Protein 1Z3A (pdb70)

Foldseek 3Di:
DDDQPDLLNQLVVQQVQLVVCVVVLHQRKWKFKADPSDTQFIATADCPPVVHPPRHRLVRRLVSNCVSVVHNADEAIEMEMAEQDFPSSLVSCLSNQYAAYEYAAYDQCGHQCPRVHDPQVPPPRPHHHHYHYHRPNVVSVVSSVVSVVVVVVPVD/DDDQLDLLNQLVVQQVQLVVCVVVLHQRKWKFKADPSDTQFIFTADCPVVVHPLRHRLVRRLVSNCVSVVHNAPDQIEMEMAEQDAPSSLVSCLSNQYAAYEYAAYDQPGHCCPRPHDPQVDVVGPHHHHYHYHRNRVVSVVSSVVSVVVVVVPPD

B-factor: mean 35.17, std 17.78, range [14.49, 106.16]

Structure (mmCIF, N/CA/C/O backbone):
data_1Z3A
#
_entry.id   1Z3A
#
_cell.length_a   100.232
_cell.length_b   100.232
_cell.length_c   159.576
_cell.angle_alpha   90.00
_cell.angle_beta   90.00
_cell.angle_gamma   90.00
#
_symmetry.space_group_name_H-M   'I 41 2 2'
#
loop_
_entity.id
_entity.type
_entity.pdbx_description
1 polymer 'tRNA-specific adenosine deaminase'
2 non-polymer 'ZINC ION'
3 water water
#
loop_
_atom_site.group_PDB
_atom_site.id
_atom_site.type_symbol
_atom_site.label_atom_id
_atom_site.label_alt_id
_atom_site.label_comp_id
_atom_site.label_asym_id
_atom_site.label_entity_id
_atom_site.label_seq_id
_atom_site.pdbx_PDB_ins_code
_atom_site.Cartn_x
_atom_site.Cartn_y
_atom_site.Cartn_z
_atom_site.occupancy
_atom_site.B_iso_or_equiv
_atom_site.auth_seq_id
_atom_site.auth_comp_id
_atom_site.auth_asym_id
_atom_site.auth_atom_id
_atom_site.pdbx_PDB_model_num
ATOM 1 N N . SER A 1 3 ? 27.439 -0.126 -2.373 1.00 56.37 13 SER A N 1
ATOM 2 C CA . SER A 1 3 ? 26.573 0.909 -1.712 1.00 56.07 13 SER A CA 1
ATOM 3 C C . SER A 1 3 ? 26.394 0.690 -0.194 1.00 53.87 13 SER A C 1
ATOM 4 O O . SER A 1 3 ? 26.861 1.525 0.580 1.00 53.31 13 SER A O 1
ATOM 7 N N . GLU A 1 4 ? 25.747 -0.416 0.226 1.00 51.18 14 GLU A N 1
ATOM 8 C CA . GLU A 1 4 ? 25.528 -0.726 1.672 1.00 49.33 14 GLU A CA 1
ATOM 9 C C . GLU A 1 4 ? 25.965 -2.110 2.175 1.00 45.85 14 GLU A C 1
ATOM 10 O O . GLU A 1 4 ? 25.190 -3.062 2.197 1.00 47.44 14 GLU A O 1
ATOM 16 N N . VAL A 1 5 ? 27.203 -2.194 2.625 1.00 42.91 15 VAL A N 1
ATOM 17 C CA . VAL A 1 5 ? 27.765 -3.429 3.109 1.00 41.64 15 VAL A CA 1
ATOM 18 C C . VAL A 1 5 ? 27.116 -3.999 4.361 1.00 40.29 15 VAL A C 1
ATOM 19 O O . VAL A 1 5 ? 26.763 -3.298 5.315 1.00 33.64 15 VAL A O 1
ATOM 23 N N . GLU A 1 6 ? 26.986 -5.311 4.338 1.00 39.71 16 GLU A N 1
ATOM 24 C CA . GLU A 1 6 ? 26.382 -6.044 5.427 1.00 39.59 16 GLU A CA 1
ATOM 25 C C . GLU A 1 6 ? 26.989 -5.668 6.770 1.00 36.69 16 GLU A C 1
ATOM 26 O O . GLU A 1 6 ? 28.209 -5.679 6.950 1.00 33.34 16 GLU A O 1
ATOM 32 N N . PHE A 1 7 ? 26.120 -5.305 7.705 1.00 32.42 17 PHE A N 1
ATOM 33 C CA . PHE A 1 7 ? 26.523 -4.920 9.050 1.00 30.25 17 PHE A CA 1
ATOM 34 C C . PHE A 1 7 ? 27.196 -3.568 9.227 1.00 29.47 17 PHE A C 1
ATOM 35 O O . PHE A 1 7 ? 27.700 -3.249 10.321 1.00 30.71 17 PHE A O 1
ATOM 43 N N . SER A 1 8 ? 27.222 -2.773 8.166 1.00 25.41 18 SER A N 1
ATOM 44 C CA . SER A 1 8 ? 27.780 -1.431 8.270 1.00 24.99 18 SER A CA 1
ATOM 45 C C . SER A 1 8 ? 26.691 -0.602 8.997 1.00 26.76 18 SER A C 1
ATOM 46 O O . SER A 1 8 ? 25.544 -1.085 9.223 1.00 24.46 18 SER A O 1
ATOM 49 N N . HIS A 1 9 ? 27.032 0.629 9.353 1.00 25.08 19 HIS A N 1
ATOM 50 C CA . HIS A 1 9 ? 26.060 1.488 10.035 1.00 24.48 19 HIS A CA 1
ATOM 51 C C . HIS A 1 9 ? 24.843 1.735 9.149 1.00 25.30 19 HIS A C 1
AT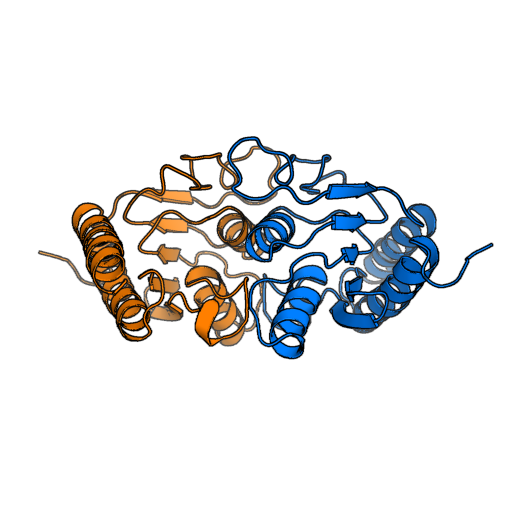OM 52 O O . HIS A 1 9 ? 23.712 1.734 9.644 1.00 24.12 19 HIS A O 1
ATOM 59 N N . GLU A 1 10 ? 25.065 1.955 7.845 1.00 24.10 20 GLU A N 1
ATOM 60 C CA . GLU A 1 10 ? 23.960 2.211 6.918 1.00 21.92 20 GLU A CA 1
ATOM 61 C C . GLU A 1 10 ? 23.049 0.981 6.805 1.00 25.34 20 GLU A C 1
ATOM 62 O O . GLU A 1 10 ? 21.833 1.105 6.706 1.00 26.74 20 GLU A O 1
ATOM 68 N N . TYR A 1 11 ? 23.636 -0.205 6.813 1.00 24.93 21 TYR A N 1
ATOM 69 C CA . TYR A 1 11 ? 22.848 -1.441 6.760 1.00 26.59 21 TYR A CA 1
ATOM 70 C C . TYR A 1 11 ? 21.903 -1.521 7.981 1.00 25.64 21 TYR A C 1
ATOM 71 O O . TYR A 1 11 ? 20.714 -1.829 7.846 1.00 26.44 21 TYR A O 1
ATOM 80 N N . TRP A 1 12 ? 22.422 -1.269 9.180 1.00 25.51 22 TRP A N 1
ATOM 81 C CA . TRP A 1 12 ? 21.550 -1.313 10.374 1.00 23.58 22 TRP A CA 1
ATOM 82 C C . TRP A 1 12 ? 20.579 -0.126 10.393 1.00 22.69 22 TRP A C 1
ATOM 83 O O . TRP A 1 12 ? 19.405 -0.275 10.768 1.00 24.50 22 TRP A O 1
ATOM 94 N N . MET A 1 13 ? 21.030 1.057 9.991 1.00 20.62 23 MET A N 1
ATOM 95 C CA . MET A 1 13 ? 20.098 2.170 9.973 1.00 22.58 23 MET A CA 1
ATOM 96 C C . MET A 1 13 ? 18.935 1.884 8.987 1.00 25.23 23 MET A C 1
ATOM 97 O O . MET A 1 13 ? 17.792 2.314 9.200 1.00 24.32 23 MET A O 1
ATOM 102 N N . ARG A 1 14 ? 19.219 1.165 7.903 1.00 24.84 24 ARG A N 1
ATOM 103 C CA . ARG A 1 14 ? 18.156 0.893 6.931 1.00 25.69 24 ARG A CA 1
ATOM 104 C C . ARG A 1 14 ? 17.117 -0.018 7.619 1.00 27.47 24 ARG A C 1
ATOM 105 O O . ARG A 1 14 ? 15.908 0.117 7.407 1.00 28.86 24 ARG A O 1
ATOM 113 N N . HIS A 1 15 ? 17.579 -0.936 8.449 1.00 25.77 25 HIS A N 1
ATOM 114 C CA . HIS A 1 15 ? 16.635 -1.757 9.188 1.00 29.85 25 HIS A CA 1
ATOM 115 C C . HIS A 1 15 ? 15.826 -0.842 10.153 1.00 29.32 25 HIS A C 1
ATOM 116 O O . HIS A 1 15 ? 14.613 -1.011 10.306 1.00 29.56 25 HIS A O 1
ATOM 123 N N . ALA A 1 16 ? 16.479 0.140 10.781 1.00 25.00 26 ALA A N 1
ATOM 124 C CA . ALA A 1 16 ? 15.758 1.061 11.680 1.00 24.30 26 ALA A CA 1
ATOM 125 C C . ALA A 1 16 ? 14.683 1.833 10.904 1.00 25.84 26 ALA A C 1
ATOM 126 O O . ALA A 1 16 ? 13.586 2.117 11.434 1.00 25.55 26 ALA A O 1
ATOM 128 N N . LEU A 1 17 ? 14.988 2.167 9.653 1.00 25.14 27 LEU A N 1
ATOM 129 C CA . LEU A 1 17 ? 14.012 2.851 8.797 1.00 26.51 27 LEU A CA 1
ATOM 130 C C . LEU A 1 17 ? 12.810 1.944 8.472 1.00 24.56 27 LEU A C 1
ATOM 131 O O . LEU A 1 17 ? 11.712 2.423 8.303 1.00 28.75 27 LEU A O 1
ATOM 136 N N . THR A 1 18 ? 13.003 0.643 8.403 1.00 27.23 28 THR A N 1
ATOM 137 C CA . THR A 1 18 ? 11.876 -0.261 8.169 1.00 27.20 28 THR A CA 1
ATOM 138 C C . THR A 1 18 ? 10.968 -0.156 9.413 1.00 32.74 28 THR A C 1
ATOM 139 O O . THR A 1 18 ? 9.744 -0.208 9.312 1.00 33.48 28 THR A O 1
ATOM 143 N N . LEU A 1 19 ? 11.568 -0.010 10.593 1.00 29.42 29 LEU A N 1
ATOM 144 C CA . LEU A 1 19 ? 10.790 0.124 11.824 1.00 28.78 29 LEU A CA 1
ATOM 145 C C . LEU A 1 19 ? 10.127 1.506 11.918 1.00 27.30 29 LEU A C 1
ATOM 146 O O . LEU A 1 19 ? 8.995 1.624 12.393 1.00 28.78 29 LEU A O 1
ATOM 151 N N . ALA A 1 20 ? 10.812 2.546 11.452 1.00 23.97 30 ALA A N 1
ATOM 152 C CA . ALA A 1 20 ? 10.254 3.882 11.477 1.00 23.69 30 ALA A CA 1
ATOM 153 C C . ALA A 1 20 ? 8.986 3.927 10.609 1.00 30.02 30 ALA A C 1
ATOM 154 O O . ALA A 1 20 ? 8.073 4.738 10.853 1.00 30.17 30 ALA A O 1
ATOM 156 N N . LYS A 1 21 ? 8.931 3.074 9.591 1.00 31.50 31 LYS A N 1
ATOM 157 C CA . LYS A 1 21 ? 7.751 3.047 8.728 1.00 36.02 31 LYS A CA 1
ATOM 158 C C . LYS A 1 21 ? 6.585 2.386 9.460 1.00 34.83 31 LYS A C 1
ATOM 159 O O . LYS A 1 21 ? 5.439 2.705 9.162 1.00 35.33 31 LYS A O 1
ATOM 165 N N . ARG A 1 22 ? 6.861 1.458 10.379 1.00 31.31 32 ARG A N 1
ATOM 166 C CA . ARG A 1 22 ? 5.768 0.873 11.164 1.00 34.81 32 ARG A CA 1
ATOM 167 C C . ARG A 1 22 ? 5.152 2.020 11.977 1.00 32.65 32 ARG A C 1
ATOM 168 O O . ARG A 1 22 ? 3.931 2.126 12.071 1.00 30.53 32 ARG A O 1
ATOM 176 N N . ALA A 1 23 ? 5.988 2.891 12.548 1.00 29.99 33 ALA A N 1
ATOM 177 C CA . ALA A 1 23 ? 5.440 4.026 13.284 1.00 30.07 33 ALA A CA 1
ATOM 178 C C . ALA A 1 23 ? 4.586 4.851 12.309 1.00 29.89 33 ALA A C 1
ATOM 179 O O . ALA A 1 23 ? 3.482 5.272 12.635 1.00 29.90 33 ALA A O 1
ATOM 181 N N . TRP A 1 24 ? 5.102 5.066 11.109 1.00 31.88 34 TRP A N 1
ATOM 182 C CA . TRP A 1 24 ? 4.394 5.824 10.078 1.00 32.41 34 TRP A CA 1
ATOM 183 C C . TRP A 1 24 ? 2.983 5.263 9.897 1.00 32.51 34 TRP A C 1
ATOM 184 O O . TRP A 1 24 ? 2.005 6.007 9.937 1.00 35.39 34 TRP A O 1
ATOM 195 N N . ASP A 1 25 ? 2.884 3.955 9.678 1.00 31.76 35 ASP A N 1
ATOM 196 C CA . ASP A 1 25 ? 1.588 3.298 9.484 1.00 35.02 35 ASP A CA 1
ATOM 197 C C . ASP A 1 25 ? 0.650 3.495 10.694 1.00 35.96 35 ASP A C 1
ATOM 198 O O . ASP A 1 25 ? -0.558 3.709 10.535 1.00 36.97 35 ASP A O 1
ATOM 203 N N . GLU A 1 26 ? 1.193 3.435 11.904 1.00 31.53 36 GLU A N 1
ATOM 204 C CA . GLU A 1 26 ? 0.368 3.638 13.095 1.00 30.81 36 GLU A CA 1
ATOM 205 C C . GLU A 1 26 ? 0.046 5.112 13.336 1.00 29.51 36 GLU A C 1
ATOM 206 O O . GLU A 1 26 ? -0.540 5.476 14.369 1.00 29.52 36 GLU A O 1
ATOM 212 N N . ARG A 1 27 ? 0.469 5.962 12.397 1.00 28.93 37 ARG A N 1
ATOM 213 C CA . ARG A 1 27 ? 0.255 7.410 12.476 1.00 30.58 37 ARG A CA 1
ATOM 214 C C . ARG A 1 27 ? 0.983 8.121 13.620 1.00 32.31 37 ARG A C 1
ATOM 215 O O . ARG A 1 27 ? 0.480 9.082 14.202 1.00 32.13 37 ARG A O 1
ATOM 223 N N . GLU A 1 28 ? 2.184 7.654 13.939 1.00 30.48 38 GLU A N 1
ATOM 224 C CA . GLU A 1 28 ? 3.008 8.286 14.971 1.00 27.14 38 GLU A CA 1
ATOM 225 C C . GLU A 1 28 ? 4.210 8.925 14.243 1.00 27.03 38 GLU A C 1
ATOM 226 O O . GLU A 1 28 ? 4.491 8.587 13.100 1.00 27.16 38 GLU A O 1
ATOM 232 N N . VAL A 1 29 ? 4.903 9.850 14.899 1.00 28.35 39 VAL A N 1
ATOM 233 C CA . VAL A 1 29 ? 6.116 10.436 14.319 1.00 29.30 39 VAL A CA 1
ATOM 234 C C . VAL A 1 29 ? 6.967 9.209 13.932 1.00 28.75 39 VAL A C 1
ATOM 235 O O . VAL A 1 29 ? 7.229 8.332 14.760 1.00 26.48 39 VAL A O 1
ATOM 239 N N . PRO A 1 30 ? 7.372 9.117 12.651 1.00 27.83 40 PRO A N 1
ATOM 240 C CA . PRO A 1 30 ? 8.141 7.955 12.248 1.00 27.47 40 PRO A CA 1
ATOM 241 C C . PRO A 1 30 ? 9.612 7.892 12.642 1.00 27.43 40 PRO A C 1
ATOM 242 O O . PRO A 1 30 ? 10.456 8.392 11.904 1.00 28.31 40 PRO A O 1
ATOM 246 N N . VAL A 1 31 ? 9.884 7.247 13.788 1.00 26.35 41 VAL A N 1
ATOM 247 C CA . VAL A 1 31 ? 11.241 7.042 14.304 1.00 22.91 41 VAL A CA 1
ATOM 248 C C . VAL A 1 31 ? 11.342 5.562 14.597 1.00 24.44 41 VAL A C 1
ATOM 249 O O . VAL A 1 31 ? 10.424 4.950 15.188 1.00 21.54 41 VAL A O 1
ATOM 253 N N . GLY A 1 32 ? 12.437 4.955 14.148 1.00 22.48 42 GLY A N 1
ATOM 254 C CA . GLY A 1 32 ? 12.625 3.536 14.379 1.00 20.59 42 GLY A CA 1
ATOM 255 C C . GLY A 1 32 ? 13.966 3.279 15.026 1.00 20.59 42 GLY A C 1
ATOM 256 O O . GLY A 1 32 ? 14.854 4.114 14.908 1.00 22.18 42 GLY A O 1
ATOM 257 N N . ALA A 1 33 ? 14.121 2.150 15.717 1.00 20.67 43 ALA A N 1
ATOM 258 C CA . ALA A 1 33 ? 15.412 1.851 16.320 1.00 19.34 43 ALA A CA 1
ATOM 259 C C . ALA A 1 33 ? 15.661 0.365 16.394 1.00 22.97 43 ALA A C 1
ATOM 260 O O . ALA A 1 33 ? 14.729 -0.428 16.585 1.00 20.57 43 ALA A O 1
ATOM 262 N N . VAL A 1 34 ? 16.932 -0.014 16.233 1.00 21.03 44 VAL A N 1
ATOM 263 C CA . VAL A 1 34 ? 17.307 -1.410 16.366 1.00 20.32 44 VAL A CA 1
ATOM 264 C C . VAL A 1 34 ? 18.547 -1.493 17.248 1.00 20.93 44 VAL A C 1
ATOM 265 O O . VAL A 1 34 ? 19.485 -0.677 17.111 1.00 23.55 44 VAL A O 1
ATOM 269 N N . LEU A 1 35 ? 18.523 -2.437 18.198 1.00 21.10 45 LEU A N 1
ATOM 270 C CA . LEU A 1 35 ? 19.631 -2.639 19.134 1.00 20.74 45 LEU A CA 1
ATOM 271 C C . LEU A 1 35 ? 20.366 -3.886 18.670 1.00 22.02 45 LEU A C 1
ATOM 272 O O . LEU A 1 35 ? 19.773 -4.946 18.516 1.00 22.20 45 LEU A O 1
ATOM 277 N N . VAL A 1 36 ? 21.665 -3.735 18.467 1.00 22.44 46 VAL A N 1
ATOM 278 C CA . VAL A 1 36 ? 22.500 -4.800 17.918 1.00 25.54 46 VAL A CA 1
ATOM 279 C C . VAL A 1 36 ? 23.643 -5.169 18.851 1.00 27.49 46 VAL A C 1
ATOM 280 O O . VAL A 1 36 ? 24.269 -4.307 19.478 1.00 24.61 46 VAL A O 1
ATOM 284 N N . HIS A 1 37 ? 23.902 -6.464 18.938 1.00 28.92 47 HIS A N 1
ATOM 285 C CA . HIS A 1 37 ? 24.993 -6.969 19.762 1.00 29.62 47 HIS A CA 1
ATOM 286 C C . HIS A 1 37 ? 25.683 -8.055 18.935 1.00 31.03 47 HIS A C 1
ATOM 287 O O . HIS A 1 37 ? 25.035 -9.030 18.519 1.00 27.80 47 HIS A O 1
ATOM 294 N N . ASN A 1 38 ? 26.986 -7.886 18.690 1.00 32.05 48 ASN A N 1
ATOM 295 C CA . ASN A 1 38 ? 27.721 -8.833 17.865 1.00 32.47 48 ASN A CA 1
ATOM 296 C C . ASN A 1 38 ? 26.963 -9.110 16.581 1.00 33.27 48 ASN A C 1
ATOM 297 O O . ASN A 1 38 ? 26.769 -10.264 16.194 1.00 33.26 48 ASN A O 1
ATOM 302 N N . ASN A 1 39 ? 26.506 -8.039 15.945 1.00 32.62 49 ASN A N 1
ATOM 303 C CA . ASN A 1 39 ? 25.776 -8.105 14.680 1.00 33.26 49 ASN A CA 1
ATOM 304 C C . ASN A 1 39 ? 24.523 -8.951 14.608 1.00 31.43 49 ASN A C 1
ATOM 305 O O . ASN A 1 39 ? 24.158 -9.452 13.549 1.00 33.43 49 ASN A O 1
ATOM 310 N N . ARG A 1 40 ? 23.864 -9.098 15.749 1.00 31.17 50 ARG A N 1
ATOM 311 C CA . ARG A 1 40 ? 22.593 -9.823 15.877 1.00 30.87 50 ARG A CA 1
ATOM 312 C C . ARG A 1 40 ? 21.604 -8.798 16.482 1.00 28.58 50 ARG A C 1
ATOM 313 O O . ARG A 1 40 ? 21.969 -8.006 17.365 1.00 27.54 50 ARG A O 1
ATOM 321 N N . VAL A 1 41 ? 20.366 -8.825 16.037 1.00 28.64 51 VAL A N 1
ATOM 322 C CA . VAL A 1 41 ? 19.376 -7.909 16.581 1.00 28.29 51 VAL A CA 1
ATOM 323 C C . VAL A 1 41 ? 18.962 -8.430 17.953 1.00 28.42 51 VAL A C 1
ATOM 324 O O . VAL A 1 41 ? 18.599 -9.589 18.072 1.00 28.18 51 VAL A O 1
ATOM 328 N N . ILE A 1 42 ? 19.073 -7.618 19.003 1.00 24.73 52 ILE A N 1
ATOM 329 C CA . ILE A 1 42 ? 18.593 -8.102 20.282 1.00 26.41 52 ILE A CA 1
ATOM 330 C C . ILE A 1 42 ? 17.427 -7.230 20.784 1.00 26.13 52 ILE A C 1
ATOM 331 O O . ILE A 1 42 ? 16.854 -7.497 21.834 1.00 26.78 52 ILE A O 1
ATOM 336 N N . GLY A 1 43 ? 17.085 -6.196 20.017 1.00 26.10 53 GLY A N 1
ATOM 337 C CA . GLY A 1 43 ? 15.956 -5.355 20.378 1.00 23.73 53 GLY A CA 1
ATOM 338 C C . GLY A 1 43 ? 15.507 -4.530 19.196 1.00 24.68 53 GLY A C 1
ATOM 339 O O . GLY A 1 43 ? 16.341 -4.096 18.412 1.00 23.92 53 GLY A O 1
ATOM 340 N N . GLU A 1 44 ? 14.202 -4.306 19.037 1.00 22.58 54 GLU A N 1
ATOM 341 C CA . GLU A 1 44 ? 13.734 -3.448 17.930 1.00 25.20 54 GLU A CA 1
ATO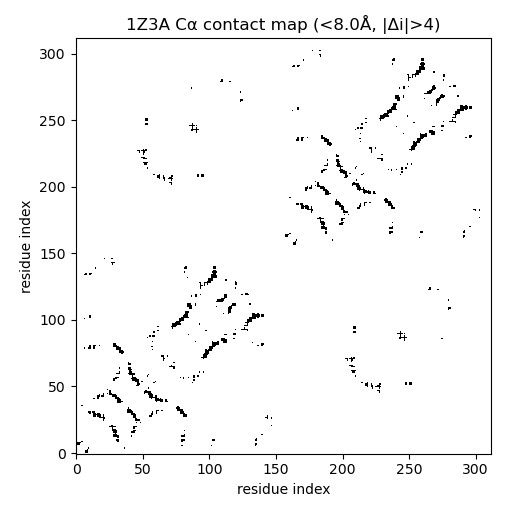M 342 C C . GLU A 1 44 ? 12.653 -2.544 18.509 1.00 26.14 54 GLU A C 1
ATOM 343 O O . GLU A 1 44 ? 11.971 -2.966 19.437 1.00 22.52 54 GLU A O 1
ATOM 349 N N . GLY A 1 45 ? 12.488 -1.334 17.969 1.00 23.17 55 GLY A N 1
ATOM 350 C CA . GLY A 1 45 ? 11.446 -0.469 18.480 1.00 19.20 55 GLY A CA 1
ATOM 351 C C . GLY A 1 45 ? 11.039 0.604 17.501 1.00 21.22 55 GLY A C 1
ATOM 352 O O . GLY A 1 45 ? 11.747 0.875 16.539 1.00 21.57 55 GLY A O 1
ATOM 353 N N . TRP A 1 46 ? 9.852 1.176 17.704 1.00 21.30 56 TRP A N 1
ATOM 354 C CA . TRP A 1 46 ? 9.411 2.318 16.911 1.00 20.00 56 TRP A CA 1
ATOM 355 C C . TRP A 1 46 ? 8.665 3.217 17.873 1.00 21.76 56 TRP A C 1
ATOM 356 O O . TRP A 1 46 ? 8.251 2.798 18.963 1.00 20.61 56 TRP A O 1
ATOM 367 N N . ASN A 1 47 ? 8.557 4.470 17.503 1.00 19.48 57 ASN A N 1
ATOM 368 C CA . ASN A 1 47 ? 7.868 5.456 18.296 1.00 23.60 57 ASN A CA 1
ATOM 369 C C . ASN A 1 47 ? 6.353 5.153 18.344 1.00 24.30 57 ASN A C 1
ATOM 370 O O . ASN A 1 47 ? 5.742 4.953 17.299 1.00 21.40 57 ASN A O 1
ATOM 375 N N . ARG A 1 48 ? 5.743 5.105 19.529 1.00 23.40 58 ARG A N 1
ATOM 376 C CA . ARG A 1 48 ? 4.295 4.873 19.590 1.00 24.03 58 ARG A CA 1
ATOM 377 C C . ARG A 1 48 ? 3.633 5.386 20.890 1.00 22.91 58 ARG A C 1
ATOM 378 O O . ARG A 1 48 ? 2.813 4.714 21.512 1.00 24.41 58 ARG A O 1
ATOM 386 N N . PRO A 1 49 ? 3.975 6.602 21.301 1.00 20.03 59 PRO A N 1
ATOM 387 C CA . PRO A 1 49 ? 3.380 7.107 22.527 1.00 20.74 59 PRO A CA 1
ATOM 388 C C . PRO A 1 49 ? 1.850 7.279 22.454 1.00 23.40 59 PRO A C 1
ATOM 389 O O . PRO A 1 49 ? 1.150 7.037 23.432 1.00 21.08 59 PRO A O 1
ATOM 393 N N . ILE A 1 50 ? 1.322 7.678 21.300 1.00 23.00 60 ILE A N 1
ATOM 394 C CA . ILE A 1 50 ? -0.109 7.873 21.200 1.00 26.96 60 ILE A CA 1
ATOM 395 C C . ILE A 1 50 ? -0.902 6.575 21.328 1.00 27.27 60 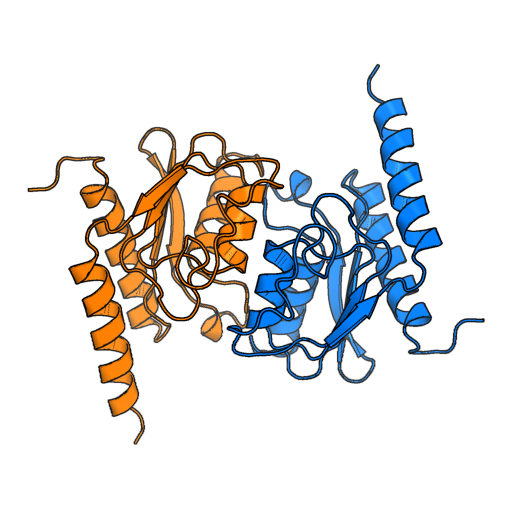ILE A C 1
ATOM 396 O O . ILE A 1 50 ? -1.823 6.474 22.151 1.00 31.46 60 ILE A O 1
ATOM 401 N N . GLY A 1 51 ? -0.520 5.579 20.548 1.00 23.86 61 GLY A N 1
ATOM 402 C CA . GLY A 1 51 ? -1.200 4.309 20.584 1.00 25.24 61 GLY A CA 1
ATOM 403 C C . GLY A 1 51 ? -0.994 3.533 21.873 1.00 25.59 61 GLY A C 1
ATOM 404 O O . GLY A 1 51 ? -1.839 2.719 22.223 1.00 25.49 61 GLY A O 1
ATOM 405 N N . ARG A 1 52 ? 0.115 3.770 22.592 1.00 22.34 62 ARG A N 1
ATOM 406 C CA . ARG A 1 52 ? 0.347 3.032 23.842 1.00 21.77 62 ARG A CA 1
ATOM 407 C C . ARG A 1 52 ? -0.141 3.813 25.047 1.00 21.10 62 ARG A C 1
ATOM 408 O O . ARG A 1 52 ? -0.133 3.296 26.166 1.00 19.92 62 ARG A O 1
ATOM 416 N N . HIS A 1 53 ? -0.505 5.075 24.830 1.00 20.75 63 HIS A N 1
ATOM 417 C CA . HIS A 1 53 ? -0.943 5.944 25.948 1.00 21.52 63 HIS A CA 1
ATOM 418 C C . HIS A 1 53 ? 0.220 5.945 26.905 1.00 22.65 63 HIS A C 1
ATOM 419 O O . HIS A 1 53 ? 0.034 5.762 28.120 1.00 22.32 63 HIS A O 1
ATOM 426 N N . ASP A 1 54 ? 1.414 6.202 26.371 1.00 20.18 64 ASP A N 1
ATOM 427 C CA . ASP A 1 54 ? 2.624 6.092 27.193 1.00 19.30 64 ASP A CA 1
ATOM 428 C C . ASP A 1 54 ? 3.615 7.132 26.722 1.00 19.98 64 ASP A C 1
ATOM 429 O O . ASP A 1 54 ? 4.159 7.021 25.644 1.00 19.12 64 ASP A O 1
ATOM 434 N N . PRO A 1 55 ? 3.867 8.150 27.545 1.00 18.69 65 PRO A N 1
ATOM 435 C CA . PRO A 1 55 ? 4.806 9.210 27.151 1.00 21.42 65 PRO A CA 1
ATOM 436 C C . PRO A 1 55 ? 6.239 8.716 26.989 1.00 24.27 65 PRO A C 1
ATOM 437 O O . PRO A 1 55 ? 7.086 9.439 26.430 1.00 22.00 65 PRO A O 1
ATOM 441 N N . THR A 1 56 ? 6.514 7.497 27.460 1.00 19.95 66 THR A N 1
ATOM 442 C CA . THR A 1 56 ? 7.863 6.984 27.353 1.00 22.44 66 THR A CA 1
ATOM 443 C C . THR A 1 56 ? 8.030 6.007 26.207 1.00 21.66 66 THR A C 1
ATOM 444 O O . THR A 1 56 ? 9.114 5.434 26.031 1.00 22.29 66 THR A O 1
ATOM 448 N N . ALA A 1 57 ? 6.973 5.790 25.429 1.00 20.37 67 ALA A N 1
ATOM 449 C CA . ALA A 1 57 ? 7.080 4.833 24.339 1.00 20.28 67 ALA A CA 1
ATOM 450 C C . ALA A 1 57 ? 7.846 5.328 23.086 1.00 21.43 67 ALA A C 1
ATOM 451 O O . ALA A 1 57 ? 7.286 5.376 22.012 1.00 20.67 67 ALA A O 1
ATOM 453 N N . HIS A 1 58 ? 9.123 5.698 23.232 1.00 21.79 68 HIS A N 1
ATOM 454 C CA . HIS A 1 58 ? 9.938 6.087 22.072 1.00 19.30 68 HIS A CA 1
ATOM 455 C C . HIS A 1 58 ? 10.588 4.843 21.538 1.00 18.79 68 HIS A C 1
ATOM 456 O O . HIS A 1 58 ? 10.631 3.825 22.228 1.00 17.72 68 HIS A O 1
ATOM 463 N N . ALA A 1 59 ? 11.076 4.937 20.309 1.00 18.22 69 ALA A N 1
ATOM 464 C CA . ALA A 1 59 ? 11.713 3.819 19.616 1.00 19.51 69 ALA A CA 1
ATOM 465 C C . ALA A 1 59 ? 12.824 3.229 20.452 1.00 18.10 69 ALA A C 1
ATOM 466 O O . ALA A 1 59 ? 12.891 2.015 20.607 1.00 20.72 69 ALA A O 1
ATOM 468 N N . GLU A 1 60 ? 13.681 4.102 20.975 1.00 18.34 70 GLU A N 1
ATOM 469 C CA . GLU A 1 60 ? 14.832 3.704 21.784 1.00 20.13 70 GLU A CA 1
ATOM 470 C C . GLU A 1 60 ? 14.451 2.957 23.048 1.00 20.39 70 GLU A C 1
ATOM 471 O O . GLU A 1 60 ? 15.027 1.944 23.364 1.00 20.08 70 GLU A O 1
ATOM 477 N N . ILE A 1 61 ? 13.477 3.467 23.777 1.00 18.83 71 ILE A N 1
ATOM 478 C CA . ILE A 1 61 ? 13.033 2.790 25.001 1.00 17.62 71 ILE A CA 1
ATOM 479 C C . ILE A 1 61 ? 12.540 1.371 24.658 1.00 20.17 71 ILE A C 1
ATOM 480 O O . ILE A 1 61 ? 12.878 0.412 25.340 1.00 24.89 71 ILE A O 1
ATOM 485 N N . MET A 1 62 ? 11.720 1.247 23.618 1.00 18.75 72 MET A N 1
ATOM 486 C CA . MET A 1 62 ? 11.187 -0.056 23.214 1.00 19.95 72 MET A CA 1
ATOM 487 C C . MET A 1 62 ? 12.336 -1.028 22.859 1.00 20.16 72 MET A C 1
ATOM 488 O O . MET A 1 62 ? 12.342 -2.170 23.283 1.00 18.37 72 MET A O 1
ATOM 493 N N . ALA A 1 63 ? 13.309 -0.571 22.074 1.00 18.54 73 ALA A N 1
ATOM 494 C CA . ALA A 1 63 ? 14.434 -1.432 21.704 1.00 18.41 73 ALA A CA 1
ATOM 495 C C . ALA A 1 63 ? 15.250 -1.804 22.925 1.00 21.25 73 ALA A C 1
ATOM 496 O O . ALA A 1 63 ? 15.654 -2.964 23.052 1.00 23.79 73 ALA A O 1
ATOM 498 N N . LEU A 1 64 ? 15.479 -0.846 23.842 1.00 18.73 74 LEU A N 1
ATOM 499 C CA . LEU A 1 64 ? 16.256 -1.139 25.039 1.00 19.15 74 LEU A CA 1
ATOM 500 C C . LEU A 1 64 ? 15.556 -2.126 25.983 1.00 21.80 74 LEU A C 1
ATOM 501 O O . LEU A 1 64 ? 16.189 -3.020 26.559 1.00 19.32 74 LEU A O 1
ATOM 506 N N . ARG A 1 65 ? 14.252 -1.970 26.164 1.00 20.17 75 ARG A N 1
ATOM 507 C CA . ARG A 1 65 ? 13.536 -2.898 27.042 1.00 21.54 75 ARG A CA 1
ATOM 508 C C . ARG A 1 65 ? 13.511 -4.303 26.452 1.00 23.00 75 ARG A C 1
ATOM 509 O O . ARG A 1 65 ? 13.578 -5.297 27.181 1.00 25.11 75 ARG A O 1
ATOM 517 N N . GLN A 1 66 ? 13.401 -4.409 25.137 1.00 22.06 76 GLN A N 1
ATOM 518 C CA . GLN A 1 66 ? 13.414 -5.750 24.554 1.00 23.47 76 GLN A CA 1
ATOM 519 C C . GLN A 1 66 ? 14.812 -6.375 24.717 1.00 23.55 76 GLN A C 1
ATOM 520 O O . GLN A 1 66 ? 14.948 -7.572 25.026 1.00 25.53 76 GLN A O 1
ATOM 526 N N . GLY A 1 67 ? 15.847 -5.557 24.528 1.00 24.63 77 GLY A N 1
ATOM 527 C CA . GLY A 1 67 ? 17.215 -6.044 24.659 1.00 21.81 77 GLY A CA 1
ATOM 528 C C . GLY A 1 67 ? 17.483 -6.590 26.057 1.00 24.71 77 GLY A C 1
ATOM 529 O O . GLY A 1 67 ? 18.132 -7.653 26.236 1.00 24.52 77 GLY A O 1
ATOM 530 N N . GLY A 1 68 ? 16.968 -5.880 27.057 1.00 21.65 78 GLY A N 1
ATOM 531 C CA . GLY A 1 68 ? 17.180 -6.305 28.439 1.00 20.80 78 GLY A CA 1
ATOM 532 C C . GLY A 1 68 ? 16.599 -7.676 28.667 1.00 25.72 78 GLY A C 1
ATOM 533 O O . GLY A 1 68 ? 17.165 -8.520 29.383 1.00 25.63 78 GLY A O 1
ATOM 534 N N . LEU A 1 69 ? 15.436 -7.891 28.068 1.00 28.09 79 LEU A N 1
ATOM 535 C CA . LEU A 1 69 ? 14.731 -9.153 28.185 1.00 30.84 79 LEU A CA 1
ATOM 536 C C . LEU A 1 69 ? 15.494 -10.245 27.416 1.00 33.15 79 LEU A C 1
ATOM 537 O O . LEU A 1 69 ? 15.735 -11.352 27.927 1.00 32.14 79 LEU A O 1
ATOM 542 N N . VAL A 1 70 ? 15.888 -9.927 26.187 1.00 29.98 80 VAL A N 1
ATOM 543 C CA . VAL A 1 70 ? 16.618 -10.873 25.383 1.00 29.94 80 VAL A CA 1
ATOM 544 C C . VAL A 1 70 ? 17.948 -11.247 26.044 1.00 33.38 80 VAL A C 1
ATOM 545 O O . VAL A 1 70 ? 18.344 -12.419 26.030 1.00 33.20 80 VAL A O 1
ATOM 549 N N . MET A 1 71 ? 18.641 -10.270 26.627 1.00 31.67 81 MET A N 1
ATOM 550 C CA . MET A 1 71 ? 19.942 -10.537 27.256 1.00 29.94 81 MET A CA 1
ATOM 551 C C . MET A 1 71 ? 19.841 -10.969 28.716 1.00 30.86 81 MET A C 1
ATOM 552 O O . MET A 1 71 ? 20.859 -11.325 29.329 1.00 32.51 81 MET A O 1
ATOM 557 N N . GLN A 1 72 ? 18.630 -10.912 29.260 1.00 28.74 82 GLN A N 1
ATOM 558 C CA . GLN A 1 72 ? 18.357 -11.236 30.666 1.00 29.68 82 GLN A CA 1
ATOM 559 C C . GLN A 1 72 ? 19.323 -10.438 31.526 1.00 30.45 82 GLN A C 1
ATOM 560 O O . GLN A 1 72 ? 19.944 -10.955 32.454 1.00 30.27 82 GLN A O 1
ATOM 566 N N . ASN A 1 73 ? 19.444 -9.151 31.216 1.00 30.10 83 ASN A N 1
ATOM 567 C CA . ASN A 1 73 ? 20.362 -8.281 31.954 1.00 28.42 83 ASN A CA 1
ATOM 568 C C . ASN A 1 73 ? 19.948 -6.833 31.668 1.00 28.07 83 ASN A C 1
ATOM 569 O O . ASN A 1 73 ? 19.779 -6.473 30.502 1.00 27.29 83 ASN A O 1
ATOM 574 N N . TYR A 1 74 ? 19.809 -6.003 32.698 1.00 26.47 84 TYR A N 1
ATOM 575 C CA . TYR A 1 74 ? 19.434 -4.626 32.439 1.00 29.76 84 TYR A CA 1
ATOM 576 C C . TYR A 1 74 ? 20.643 -3.880 31.856 1.00 30.17 84 TYR A C 1
ATOM 577 O O . TYR A 1 74 ? 20.500 -2.805 31.258 1.00 30.85 84 TYR A O 1
ATOM 586 N N . ARG A 1 75 ? 21.834 -4.453 32.004 1.00 28.46 85 ARG A N 1
ATOM 587 C CA . ARG A 1 75 ? 23.028 -3.822 31.437 1.00 31.61 85 ARG A CA 1
ATOM 588 C C . ARG A 1 75 ? 23.253 -4.410 30.056 1.00 31.12 85 ARG A C 1
ATOM 589 O O . ARG A 1 75 ? 23.368 -5.630 29.917 1.00 33.37 85 ARG A O 1
ATOM 597 N N . LEU A 1 76 ? 23.329 -3.561 29.038 1.00 28.40 86 LEU A N 1
ATOM 598 C CA . LEU A 1 76 ? 23.500 -4.048 27.671 1.00 26.32 86 LEU A CA 1
ATOM 599 C C . LEU A 1 76 ? 24.899 -3.689 27.109 1.00 27.08 86 LEU A C 1
ATOM 600 O O . LEU A 1 76 ? 25.042 -3.053 26.064 1.00 23.31 86 LEU A O 1
ATOM 605 N N . ILE A 1 77 ? 25.919 -4.127 27.841 1.00 26.83 87 ILE A N 1
ATOM 606 C CA . ILE A 1 77 ? 27.306 -3.905 27.508 1.00 28.21 87 ILE A CA 1
ATOM 607 C C . ILE A 1 77 ? 27.667 -4.147 26.049 1.00 27.25 87 ILE A C 1
ATOM 608 O O . ILE A 1 77 ? 27.305 -5.182 25.499 1.00 27.26 87 ILE A O 1
ATOM 613 N N . ASP A 1 78 ? 28.407 -3.191 25.459 1.00 27.80 88 ASP A N 1
ATOM 614 C CA . ASP A 1 78 ? 28.910 -3.242 24.079 1.00 29.84 88 ASP A CA 1
ATOM 615 C C . ASP A 1 78 ? 27.875 -3.207 22.974 1.00 30.91 88 ASP A C 1
ATOM 616 O O . ASP A 1 78 ? 28.231 -3.379 21.807 1.00 32.28 88 ASP A O 1
ATOM 621 N N . ALA A 1 79 ? 26.599 -3.037 23.304 1.00 27.12 89 ALA A N 1
ATOM 622 C CA . ALA A 1 79 ? 25.602 -3.056 22.227 1.00 24.84 89 ALA A CA 1
ATOM 623 C C . ALA A 1 79 ? 25.607 -1.716 21.515 1.00 22.24 89 ALA A C 1
ATOM 624 O O . ALA A 1 79 ? 26.014 -0.719 22.083 1.00 21.73 89 ALA A O 1
ATOM 626 N N . THR A 1 80 ? 25.137 -1.712 20.274 1.00 20.53 90 THR A N 1
ATOM 627 C CA . THR A 1 80 ? 25.045 -0.487 19.542 1.00 20.41 90 THR A CA 1
ATOM 628 C C . THR A 1 80 ? 23.560 -0.268 19.254 1.00 20.60 90 THR A C 1
ATOM 629 O O . THR A 1 80 ? 22.879 -1.164 18.742 1.00 20.63 90 THR A O 1
ATOM 633 N N . LEU A 1 81 ? 23.070 0.922 19.587 1.00 19.71 91 LEU A N 1
ATOM 634 C CA . LEU A 1 81 ? 21.665 1.274 19.335 1.00 20.34 91 LEU A CA 1
ATOM 635 C C . LEU A 1 81 ? 21.566 2.207 18.105 1.00 17.77 91 LEU A C 1
ATOM 636 O O . LEU A 1 81 ? 22.146 3.282 18.098 1.00 21.14 91 LEU A O 1
ATOM 641 N N . TYR A 1 82 ? 20.864 1.782 17.065 1.00 17.62 92 TYR A N 1
ATOM 642 C CA . TYR A 1 82 ? 20.698 2.609 15.858 1.00 20.94 92 TYR A CA 1
ATOM 643 C C . TYR A 1 82 ? 19.282 3.206 15.953 1.00 22.72 92 TYR A C 1
ATOM 644 O O . TYR A 1 82 ? 18.345 2.462 16.202 1.00 19.31 92 TYR A O 1
ATOM 653 N N . VAL A 1 83 ? 19.149 4.513 15.751 1.00 21.76 93 VAL A N 1
ATOM 654 C CA . VAL A 1 83 ? 17.834 5.163 15.757 1.00 22.80 93 VAL A CA 1
ATOM 655 C C . VAL A 1 83 ? 17.832 6.239 14.654 1.00 21.70 93 VAL A C 1
ATOM 656 O O . VAL A 1 83 ? 18.810 6.949 14.456 1.00 20.56 93 VAL A O 1
ATOM 660 N N . THR A 1 84 ? 16.727 6.325 13.927 1.00 20.42 94 THR A N 1
ATOM 661 C CA . THR A 1 84 ? 16.588 7.232 12.789 1.00 22.23 94 THR A CA 1
ATOM 662 C C . THR A 1 84 ? 16.583 8.713 13.086 1.00 24.16 94 THR A C 1
ATOM 663 O O . THR A 1 84 ? 16.717 9.505 12.175 1.00 27.31 94 THR A O 1
ATOM 667 N N . LEU A 1 85 ? 16.457 9.085 14.356 1.00 23.07 95 LEU A N 1
ATOM 668 C CA . LEU A 1 85 ? 16.449 10.501 14.750 1.00 22.26 95 LEU A CA 1
ATOM 669 C C . LEU A 1 85 ? 17.264 10.662 16.027 1.00 21.05 95 LEU A C 1
ATOM 670 O O . LEU A 1 85 ? 17.188 9.805 16.913 1.00 21.12 95 LEU A O 1
ATOM 675 N N . GLU A 1 86 ? 18.031 11.744 16.142 1.00 18.61 96 GLU A N 1
ATOM 676 C CA . GLU A 1 86 ? 18.824 12.015 17.338 1.00 17.39 96 GLU A CA 1
ATOM 677 C C . GLU A 1 86 ? 17.942 11.783 18.604 1.00 24.58 96 GLU A C 1
ATOM 678 O O . GLU A 1 86 ? 16.817 12.297 18.677 1.00 23.35 96 GLU A O 1
ATOM 684 N N . PRO A 1 87 ? 18.452 11.045 19.631 1.00 23.80 97 PRO A N 1
ATOM 685 C CA . PRO A 1 87 ? 17.606 10.808 20.824 1.00 22.38 97 PRO A CA 1
ATOM 686 C C . PRO A 1 87 ? 17.301 12.008 21.679 1.00 23.01 97 PRO A C 1
ATOM 687 O O . PRO A 1 87 ? 18.102 12.922 21.770 1.00 20.21 97 PRO A O 1
ATOM 691 N N . CYS A 1 88 ? 16.146 11.975 22.345 1.00 19.83 98 CYS A N 1
ATOM 692 C CA . CYS A 1 88 ? 15.763 13.055 23.241 1.00 19.30 98 CYS A CA 1
ATOM 693 C C . CYS A 1 88 ? 16.484 12.846 24.583 1.00 19.46 98 CYS A C 1
ATOM 694 O O . CYS A 1 88 ? 17.204 11.888 24.770 1.00 18.54 98 CYS A O 1
ATOM 697 N N . VAL A 1 89 ? 16.252 13.739 25.525 1.00 17.53 99 VAL A N 1
ATOM 698 C CA . VAL A 1 89 ? 16.883 13.664 26.820 1.00 18.65 99 VAL A CA 1
ATOM 699 C C . VAL A 1 89 ? 16.514 12.372 27.539 1.00 18.91 99 VAL A C 1
ATOM 700 O O . VAL A 1 89 ? 17.372 11.751 28.163 1.00 18.59 99 VAL A O 1
ATOM 704 N N . MET A 1 90 ? 15.230 11.999 27.500 1.00 16.95 100 MET A N 1
ATOM 705 C CA . MET A 1 90 ? 14.807 10.747 28.134 1.00 19.47 100 MET A CA 1
ATOM 706 C C . MET A 1 90 ? 15.565 9.547 27.588 1.00 19.47 100 MET A C 1
ATOM 707 O O . MET A 1 90 ? 16.102 8.722 28.342 1.00 20.77 100 MET A O 1
ATOM 712 N N . CYS A 1 91 ? 15.583 9.411 26.265 1.00 19.08 101 CYS A N 1
ATOM 713 C CA . CYS A 1 91 ? 16.270 8.265 25.657 1.00 18.81 101 CYS A CA 1
ATOM 714 C C . CYS A 1 91 ? 17.776 8.288 25.903 1.00 19.78 101 CYS A C 1
ATOM 715 O O . CYS A 1 91 ? 18.383 7.240 26.137 1.00 19.65 101 CYS A O 1
ATOM 718 N N . ALA A 1 92 ? 18.391 9.462 25.851 1.00 19.08 102 ALA A N 1
ATOM 719 C CA . ALA A 1 92 ? 19.841 9.530 26.120 1.00 21.74 102 ALA A CA 1
ATOM 720 C C . ALA A 1 92 ? 20.103 9.024 27.560 1.00 22.39 102 ALA A C 1
ATOM 721 O O . ALA A 1 92 ? 21.075 8.300 27.821 1.00 22.48 102 ALA A O 1
ATOM 723 N N . GLY A 1 93 ? 19.232 9.415 28.495 1.00 22.56 103 GLY A N 1
ATOM 724 C CA . GLY A 1 93 ? 19.393 8.970 29.877 1.00 17.78 103 GLY A CA 1
ATOM 725 C C . GLY A 1 93 ? 19.258 7.469 29.970 1.00 19.71 103 GLY A C 1
ATOM 726 O O . GLY A 1 93 ? 19.994 6.787 30.696 1.00 21.99 103 GLY A O 1
ATOM 727 N N . ALA A 1 94 ? 18.311 6.925 29.226 1.00 17.92 104 ALA A N 1
ATOM 728 C CA . ALA A 1 94 ? 18.116 5.487 29.263 1.00 17.57 104 ALA A CA 1
ATOM 729 C C . ALA A 1 94 ? 19.361 4.768 28.712 1.00 17.94 104 ALA A C 1
ATOM 730 O O . ALA A 1 94 ? 19.727 3.677 29.160 1.00 21.42 104 ALA A O 1
ATOM 732 N N . MET A 1 95 ? 19.983 5.355 27.702 1.00 19.89 105 MET A N 1
ATOM 733 C CA . MET A 1 95 ? 21.177 4.765 27.116 1.00 20.22 105 MET A CA 1
ATOM 734 C C . MET A 1 95 ? 22.303 4.711 28.124 1.00 19.95 105 MET A C 1
ATOM 735 O O . MET A 1 95 ? 23.049 3.736 28.179 1.00 22.58 105 MET A O 1
ATOM 740 N N . ILE A 1 96 ? 22.425 5.750 28.924 1.00 20.08 106 ILE A N 1
ATOM 741 C CA . ILE A 1 96 ? 23.448 5.756 29.952 1.00 23.78 106 ILE A CA 1
ATOM 742 C C . ILE A 1 96 ? 23.199 4.648 30.970 1.00 25.00 106 ILE A C 1
ATOM 743 O O . ILE A 1 96 ? 24.122 3.895 31.301 1.00 25.18 106 ILE A O 1
ATOM 748 N N . HIS A 1 97 ? 21.959 4.510 31.446 1.00 23.95 107 HIS A N 1
ATOM 749 C CA . HIS A 1 97 ? 21.657 3.451 32.423 1.00 24.49 107 HIS A CA 1
ATOM 750 C C . HIS A 1 97 ? 21.835 2.056 31.853 1.00 24.55 107 HIS A C 1
ATOM 751 O O . HIS A 1 97 ? 22.129 1.100 32.581 1.00 25.62 107 HIS A O 1
ATOM 758 N N . SER A 1 98 ? 21.620 1.922 30.554 1.00 22.49 108 SER A N 1
ATOM 759 C CA . SER A 1 98 ? 21.770 0.618 29.893 1.00 22.16 108 SER A CA 1
ATOM 760 C C . SER A 1 98 ? 23.247 0.280 29.654 1.00 21.96 108 SER A C 1
ATOM 761 O O . SER A 1 98 ? 23.582 -0.851 29.330 1.00 22.59 108 SER A O 1
ATOM 764 N N . ARG A 1 99 ? 24.107 1.271 29.746 1.00 21.32 109 ARG A N 1
ATOM 765 C CA . ARG A 1 99 ? 25.511 1.027 29.523 1.00 25.55 109 ARG A CA 1
ATOM 766 C C . ARG A 1 99 ? 25.819 0.563 28.139 1.00 26.90 109 ARG A C 1
ATOM 767 O O . ARG A 1 99 ? 26.775 -0.180 27.956 1.00 29.19 109 ARG A O 1
ATOM 775 N N . ILE A 1 100 ? 25.055 0.965 27.137 1.00 27.68 110 ILE A N 1
ATOM 776 C CA . ILE A 1 100 ? 25.412 0.474 25.816 1.00 25.95 110 ILE A CA 1
ATOM 777 C C . ILE A 1 100 ? 26.731 1.120 25.343 1.00 24.14 110 ILE A C 1
ATOM 778 O O . ILE A 1 100 ? 27.163 2.145 25.865 1.00 23.16 110 ILE A O 1
ATOM 783 N N . GLY A 1 101 ? 27.365 0.517 24.350 1.00 26.37 111 GLY A N 1
ATOM 784 C CA . GLY A 1 101 ? 28.640 1.066 23.881 1.00 25.52 111 GLY A CA 1
ATOM 785 C C . GLY A 1 101 ? 28.538 2.297 22.982 1.00 24.53 111 GLY A C 1
ATOM 786 O O . GLY A 1 101 ? 29.338 3.220 23.075 1.00 26.08 111 GLY A O 1
ATOM 787 N N . ARG A 1 102 ? 27.515 2.332 22.141 1.00 22.74 112 ARG A N 1
ATOM 788 C CA . ARG A 1 102 ? 27.375 3.416 21.191 1.00 22.00 112 ARG A CA 1
ATOM 789 C C . ARG A 1 102 ? 25.937 3.628 20.710 1.00 21.11 112 ARG A C 1
ATOM 790 O O . ARG A 1 102 ? 25.141 2.695 20.670 1.00 22.60 112 ARG A O 1
ATOM 798 N N . VAL A 1 103 ? 25.632 4.864 20.350 1.00 19.86 113 VAL A N 1
ATOM 799 C CA . VAL A 1 103 ? 24.371 5.139 19.702 1.00 20.16 113 VAL A CA 1
ATOM 800 C C . VAL A 1 103 ? 24.768 5.740 18.340 1.00 21.38 113 VAL A C 1
ATOM 801 O O . VAL A 1 103 ? 25.655 6.602 18.251 1.00 22.67 113 VAL A O 1
ATOM 805 N N . VAL A 1 104 ? 24.122 5.245 17.301 1.00 19.35 114 VAL A N 1
ATOM 806 C CA . VAL A 1 104 ? 24.296 5.725 15.954 1.00 19.14 114 VAL A CA 1
ATOM 807 C C . VAL A 1 104 ? 22.931 6.326 15.546 1.00 21.29 114 VAL A C 1
ATOM 808 O O . VAL A 1 104 ? 21.945 5.623 15.497 1.00 20.65 114 VAL A O 1
ATOM 812 N N . PHE A 1 105 ? 22.868 7.612 15.253 1.00 19.89 115 PHE A N 1
ATOM 813 C CA . PHE A 1 105 ? 21.583 8.162 14.868 1.00 24.61 115 PHE A CA 1
ATOM 814 C C . PHE A 1 105 ? 21.598 8.778 13.480 1.00 26.40 115 PHE A C 1
ATOM 815 O O . PHE A 1 105 ? 22.676 9.035 12.901 1.00 26.99 115 PHE A O 1
ATOM 823 N N . GLY A 1 106 ? 20.400 8.972 12.931 1.00 25.92 116 GLY A N 1
ATOM 824 C CA . GLY A 1 106 ? 20.277 9.516 11.584 1.00 24.01 116 GLY A CA 1
ATOM 825 C C . GLY A 1 106 ? 20.169 11.017 11.561 1.00 25.50 116 GLY A C 1
ATOM 826 O O . GLY A 1 106 ? 21.177 11.719 11.705 1.00 23.38 116 GLY A O 1
ATOM 827 N N . ALA A 1 107 ? 18.940 11.513 11.399 1.00 24.33 117 ALA A N 1
ATOM 828 C CA . ALA A 1 107 ? 18.723 12.948 11.348 1.00 26.91 117 ALA A CA 1
ATOM 829 C C . ALA A 1 107 ? 18.929 13.595 12.701 1.00 25.50 117 ALA A C 1
ATOM 830 O O . ALA A 1 107 ? 18.718 12.976 13.723 1.00 25.99 117 ALA A O 1
ATOM 832 N N . ARG A 1 108 ? 19.373 14.839 12.711 1.00 26.96 118 ARG A N 1
ATOM 833 C CA . ARG A 1 108 ? 19.562 15.574 13.940 1.00 28.16 118 ARG A CA 1
ATOM 834 C C . ARG A 1 108 ? 18.187 16.099 14.335 1.00 27.69 118 ARG A C 1
ATOM 835 O O . ARG A 1 108 ? 17.332 16.299 13.473 1.00 25.18 118 ARG A O 1
ATOM 843 N N . ASP A 1 109 ? 17.964 16.302 15.626 1.00 25.98 119 ASP A N 1
ATOM 844 C CA . ASP A 1 109 ? 16.688 16.857 16.085 1.00 29.71 119 ASP A CA 1
ATOM 845 C C . ASP A 1 109 ? 17.103 18.221 16.604 1.00 30.14 119 ASP A C 1
ATOM 846 O O . ASP A 1 109 ? 17.548 18.361 17.743 1.00 28.55 119 ASP A O 1
ATOM 851 N N . ALA A 1 110 ? 16.972 19.221 15.748 1.00 27.52 120 ALA A N 1
ATOM 852 C CA . ALA A 1 110 ? 17.420 20.542 16.082 1.00 30.05 120 ALA A CA 1
ATOM 853 C C . ALA A 1 110 ? 16.827 21.121 17.341 1.00 30.38 120 ALA A C 1
ATOM 854 O O . ALA A 1 110 ? 17.514 21.797 18.079 1.00 36.27 120 ALA A O 1
ATOM 856 N N . LYS A 1 111 ? 15.564 20.856 17.601 1.00 31.04 121 LYS A N 1
ATOM 857 C CA . LYS A 1 111 ? 14.929 21.457 18.771 1.00 34.00 121 LYS A CA 1
ATOM 858 C C . LYS A 1 111 ? 15.054 20.695 20.078 1.00 38.18 121 LYS A C 1
ATOM 859 O O . LYS A 1 111 ? 15.062 21.311 21.136 1.00 41.42 121 LYS A O 1
ATOM 865 N N . THR A 1 112 ? 15.157 19.371 20.024 1.00 36.26 122 THR A N 1
ATOM 866 C CA . THR A 1 112 ? 15.221 18.641 21.264 1.00 37.25 122 THR A CA 1
ATOM 867 C C . THR A 1 112 ? 16.210 17.516 21.388 1.00 33.98 122 THR A C 1
ATOM 868 O O . THR A 1 112 ? 16.148 16.785 22.376 1.00 33.92 122 THR A O 1
ATOM 872 N N . GLY A 1 113 ? 17.119 17.377 20.419 1.00 29.81 123 GLY A N 1
ATOM 873 C CA . GLY A 1 113 ? 18.098 16.299 20.455 1.00 26.44 123 GLY A CA 1
ATOM 874 C C . GLY A 1 113 ? 19.006 16.436 21.650 1.00 25.90 123 GLY A C 1
ATOM 875 O O . GLY A 1 113 ? 19.455 17.547 21.940 1.00 22.53 123 GLY A O 1
ATOM 876 N N . ALA A 1 114 ? 19.300 15.322 22.326 1.00 26.68 124 ALA A N 1
ATOM 877 C CA . ALA A 1 114 ? 20.159 15.351 23.516 1.00 27.26 124 ALA A CA 1
ATOM 878 C C . ALA A 1 114 ? 21.564 14.808 23.270 1.00 30.11 124 ALA A C 1
ATOM 879 O O . ALA A 1 114 ? 22.297 14.467 24.209 1.00 30.58 124 ALA A O 1
ATOM 881 N N . ALA A 1 115 ? 21.942 14.725 22.001 1.00 31.47 125 ALA A N 1
ATOM 882 C CA . ALA A 1 115 ? 23.259 14.253 21.644 1.00 33.21 125 ALA A CA 1
ATOM 883 C C . ALA A 1 115 ? 23.974 15.355 20.862 1.00 36.71 125 ALA A C 1
ATOM 884 O O . ALA A 1 115 ? 24.594 15.078 19.843 1.00 41.20 125 ALA A O 1
ATOM 886 N N . GLY A 1 116 ? 23.867 16.598 21.323 1.00 37.52 126 GLY A N 1
ATOM 887 C CA . GLY A 1 116 ? 24.523 17.691 20.634 1.00 41.68 126 GLY A CA 1
ATOM 888 C C . GLY A 1 116 ? 23.620 18.847 20.211 1.00 44.14 126 GLY A C 1
ATOM 889 O O . GLY A 1 116 ? 24.039 20.002 20.276 1.00 45.04 126 GLY A O 1
ATOM 890 N N . SER A 1 117 ? 22.385 18.561 19.792 1.00 40.72 127 SER A N 1
ATOM 891 C CA . SER A 1 117 ? 21.483 19.619 19.351 1.00 38.03 127 SER A CA 1
ATOM 892 C C . SER A 1 117 ? 20.980 20.581 20.435 1.00 42.00 127 SER A C 1
ATOM 893 O O . SER A 1 117 ? 21.484 21.695 20.526 1.00 45.55 127 SER A O 1
ATOM 896 N N . LEU A 1 118 ? 19.975 20.189 21.227 1.00 40.97 128 LEU A N 1
ATOM 897 C CA . LEU A 1 118 ? 19.460 21.047 22.305 1.00 40.13 128 LEU A CA 1
ATOM 898 C C . LEU A 1 118 ? 20.401 21.043 23.510 1.00 41.71 128 LEU A C 1
ATOM 899 O O . LEU A 1 118 ? 20.557 22.055 24.196 1.00 39.98 128 LEU A O 1
ATOM 904 N N . MET A 1 119 ? 20.996 19.885 23.777 1.00 40.69 129 MET A N 1
ATOM 905 C CA . MET A 1 119 ? 21.945 19.732 24.863 1.00 42.45 129 MET A CA 1
ATOM 906 C C . MET A 1 119 ? 22.717 18.431 24.656 1.00 43.73 129 MET A C 1
ATOM 907 O O . MET A 1 119 ? 22.376 17.632 23.768 1.00 44.38 129 MET A O 1
ATOM 912 N N . ASP A 1 120 ? 23.783 18.231 25.426 1.00 42.79 130 ASP A N 1
ATOM 913 C CA . ASP A 1 120 ? 24.543 16.997 25.298 1.00 44.53 130 ASP A CA 1
ATOM 914 C C . ASP A 1 120 ? 24.547 16.290 26.640 1.00 42.90 130 ASP A C 1
ATOM 915 O O . ASP A 1 120 ? 25.218 16.680 27.590 1.00 42.07 130 ASP A O 1
ATOM 920 N N . VAL A 1 121 ? 23.763 15.240 26.706 1.00 39.92 131 VAL A N 1
ATOM 921 C CA . VAL A 1 121 ? 23.636 14.469 27.919 1.00 35.54 131 VAL A CA 1
ATOM 922 C C . VAL A 1 121 ? 24.682 13.369 27.929 1.00 31.86 131 VAL A C 1
ATOM 923 O O . VAL A 1 121 ? 25.310 13.097 28.932 1.00 33.97 131 VAL A O 1
ATOM 927 N N . LEU A 1 122 ? 24.865 12.749 26.778 1.00 31.30 132 LEU A N 1
ATOM 928 C CA . LEU A 1 122 ? 25.770 11.641 26.655 1.00 30.27 132 LEU A CA 1
ATOM 929 C C . LEU A 1 122 ? 27.225 11.866 27.008 1.00 34.96 132 LEU A C 1
ATOM 930 O O . LEU A 1 122 ? 27.876 10.932 27.489 1.00 36.59 132 LEU A O 1
ATOM 935 N N . HIS A 1 123 ? 27.745 13.069 26.781 1.00 33.58 133 HIS A N 1
ATOM 936 C CA . HIS A 1 123 ? 29.144 13.294 27.065 1.00 36.65 133 HIS A CA 1
ATOM 937 C C . HIS A 1 123 ? 29.315 14.291 28.189 1.00 40.51 133 HIS A C 1
ATOM 938 O O . HIS A 1 123 ? 30.395 14.839 28.416 1.00 40.87 133 HIS A O 1
ATOM 945 N N . HIS A 1 124 ? 28.229 14.481 28.928 1.00 39.76 134 HIS A N 1
ATOM 946 C CA . HIS A 1 124 ? 28.274 15.343 30.082 1.00 41.22 134 HIS A CA 1
ATOM 947 C C . HIS A 1 124 ? 29.265 14.676 31.040 1.00 43.78 134 HIS A C 1
ATOM 948 O O . HIS A 1 124 ? 29.186 13.486 31.314 1.00 42.60 134 HIS A O 1
ATOM 955 N N . PRO A 1 125 ? 30.207 15.457 31.582 1.00 48.32 135 PRO A N 1
ATOM 956 C CA . PRO A 1 125 ? 31.249 14.976 32.495 1.00 49.34 135 PRO A CA 1
ATOM 957 C C . PRO A 1 125 ? 30.876 14.171 33.732 1.00 50.92 135 PRO A C 1
ATOM 958 O O . PRO A 1 125 ? 31.667 13.325 34.175 1.00 54.22 135 PRO A O 1
ATOM 962 N N . GLY A 1 126 ? 29.698 14.395 34.293 1.00 48.70 136 GLY A N 1
ATOM 963 C CA . GLY A 1 126 ? 29.349 13.644 35.491 1.00 49.49 136 GLY A CA 1
ATOM 964 C C . GLY A 1 126 ? 28.671 12.282 35.367 1.00 50.78 136 GLY A C 1
ATOM 965 O O . GLY A 1 126 ? 28.325 11.681 36.400 1.00 50.81 136 GLY A O 1
ATOM 966 N N . MET A 1 127 ? 28.481 11.773 34.147 1.00 49.30 137 MET A N 1
ATOM 967 C CA . MET A 1 127 ? 27.808 10.471 33.979 1.00 50.26 137 MET A CA 1
ATOM 968 C C . MET A 1 127 ? 28.742 9.347 34.363 1.00 49.26 137 MET A C 1
ATOM 969 O O . MET A 1 127 ? 29.949 9.490 34.243 1.00 51.38 137 MET A O 1
ATOM 974 N N . ASN A 1 128 ? 28.210 8.218 34.822 1.00 49.18 138 ASN A N 1
ATOM 975 C CA . ASN A 1 128 ? 29.116 7.122 35.184 1.00 49.36 138 ASN A CA 1
ATOM 976 C C . ASN A 1 128 ? 29.444 6.178 34.022 1.00 45.70 138 ASN A C 1
ATOM 977 O O . ASN A 1 128 ? 30.100 5.148 34.202 1.00 45.37 138 ASN A O 1
ATOM 982 N N . HIS A 1 129 ? 28.999 6.537 32.823 1.00 39.91 139 HIS A N 1
ATOM 983 C CA . HIS A 1 129 ? 29.279 5.727 31.656 1.00 34.42 139 HIS A CA 1
ATOM 984 C C . HIS A 1 129 ? 29.219 6.585 30.398 1.00 30.48 139 HIS A C 1
ATOM 985 O O . HIS A 1 129 ? 28.311 7.371 30.231 1.00 31.95 139 HIS A O 1
ATOM 992 N N . ARG A 1 130 ? 30.197 6.428 29.524 1.00 29.70 140 ARG A N 1
ATOM 993 C CA . ARG A 1 130 ? 30.253 7.186 28.284 1.00 29.04 140 ARG A CA 1
ATOM 994 C C . ARG A 1 130 ? 29.717 6.349 27.148 1.00 26.36 140 ARG A C 1
ATOM 995 O O . ARG A 1 130 ? 30.224 5.263 26.877 1.00 26.93 140 ARG A O 1
ATOM 1003 N N . VAL A 1 131 ? 28.685 6.839 26.476 1.00 25.32 141 VAL A N 1
ATOM 1004 C CA . VAL A 1 131 ? 28.142 6.123 25.326 1.00 22.10 141 VAL A CA 1
ATOM 1005 C C . VAL A 1 131 ? 28.787 6.840 24.121 1.00 24.42 141 VAL A C 1
ATOM 1006 O O . VAL A 1 131 ? 28.727 8.071 24.060 1.00 23.77 141 VAL A O 1
ATOM 1010 N N . GLU A 1 132 ? 29.395 6.105 23.192 1.00 22.36 142 GLU A N 1
ATOM 1011 C CA . GLU A 1 132 ? 29.998 6.769 22.015 1.00 25.76 142 GLU A CA 1
ATOM 1012 C C . GLU A 1 132 ? 28.861 7.176 21.059 1.00 26.25 142 GLU A C 1
ATOM 1013 O O . GLU A 1 132 ? 27.798 6.552 21.049 1.00 25.10 142 GLU A O 1
ATOM 1019 N N . ILE A 1 133 ? 29.094 8.212 20.265 1.00 23.67 143 ILE A N 1
ATOM 1020 C CA . ILE A 1 133 ? 28.100 8.717 19.345 1.00 25.13 143 ILE A CA 1
ATOM 1021 C C . ILE A 1 133 ? 28.577 8.763 17.889 1.00 27.48 143 ILE A C 1
ATOM 1022 O O . ILE A 1 133 ? 29.649 9.337 17.611 1.00 27.25 143 ILE A O 1
ATOM 1027 N N . THR A 1 134 ? 27.788 8.170 16.987 1.00 23.51 144 THR A N 1
ATOM 1028 C CA . THR A 1 134 ? 28.042 8.268 15.550 1.00 23.97 144 THR A CA 1
ATOM 1029 C C . THR A 1 134 ? 26.816 9.043 15.023 1.00 25.37 144 THR A C 1
ATOM 1030 O O . THR A 1 134 ? 25.667 8.653 15.297 1.00 25.27 144 THR A O 1
ATOM 1034 N N . GLU A 1 135 ? 27.028 10.153 14.318 1.00 22.47 145 GLU A N 1
ATOM 1035 C CA . GLU A 1 135 ? 25.877 10.901 13.830 1.00 29.67 145 GLU A CA 1
ATOM 1036 C C . GLU A 1 135 ? 25.668 10.984 12.324 1.00 30.70 145 GLU A C 1
ATOM 1037 O O . GLU A 1 135 ? 26.606 10.826 11.554 1.00 29.84 145 GLU A O 1
ATOM 1043 N N . GLY A 1 136 ? 24.413 11.201 11.916 1.00 29.79 146 GLY A N 1
ATOM 1044 C CA . GLY A 1 136 ? 24.113 11.405 10.506 1.00 26.11 146 GLY A CA 1
ATOM 1045 C C . GLY A 1 136 ? 24.052 10.261 9.517 1.00 26.11 146 GLY A C 1
ATOM 1046 O O . GLY A 1 136 ? 24.083 10.508 8.323 1.00 28.26 146 GLY A O 1
ATOM 1047 N N . ILE A 1 137 ? 23.966 9.027 9.992 1.00 22.01 147 ILE A N 1
ATOM 1048 C CA . ILE A 1 137 ? 23.879 7.877 9.107 1.00 24.12 147 ILE A CA 1
ATOM 1049 C C . ILE A 1 137 ? 22.505 7.862 8.425 1.00 25.92 147 ILE A C 1
ATOM 1050 O O . ILE A 1 137 ? 21.479 7.791 9.104 1.00 25.19 147 ILE A O 1
ATOM 1055 N N . LEU A 1 138 ? 22.515 7.914 7.086 1.00 25.89 148 LEU A N 1
ATOM 1056 C CA . LEU A 1 138 ? 21.317 7.974 6.227 1.00 24.15 148 LEU A CA 1
ATOM 1057 C C . LEU A 1 138 ? 20.448 9.155 6.703 1.00 26.15 148 LEU A C 1
ATOM 1058 O O . LEU A 1 138 ? 19.231 9.083 6.670 1.00 28.34 148 LEU A O 1
ATOM 1063 N N . ALA A 1 139 ? 21.094 10.237 7.155 1.00 27.12 149 ALA A N 1
ATOM 1064 C CA . ALA A 1 139 ? 20.399 11.417 7.675 1.00 28.99 149 ALA A CA 1
ATOM 1065 C C . ALA A 1 139 ? 19.324 11.959 6.741 1.00 32.70 149 ALA A C 1
ATOM 1066 O O . ALA A 1 139 ? 18.257 12.453 7.198 1.00 32.56 149 ALA A O 1
ATOM 1068 N N . ASP A 1 140 ? 19.616 11.887 5.444 1.00 33.53 150 ASP A N 1
ATOM 1069 C CA . ASP A 1 140 ? 18.708 12.378 4.419 1.00 34.95 150 ASP A CA 1
ATOM 1070 C C . ASP A 1 140 ? 17.431 11.565 4.282 1.00 31.37 150 ASP A C 1
ATOM 1071 O O . ASP A 1 140 ? 16.361 12.147 4.195 1.00 32.05 150 ASP A O 1
ATOM 1076 N N . GLU A 1 141 ? 17.531 10.236 4.258 1.00 27.64 151 GLU A N 1
ATOM 1077 C CA . GLU A 1 141 ? 16.336 9.436 4.160 1.00 27.52 151 GLU A CA 1
ATOM 1078 C C . GLU A 1 141 ? 15.557 9.551 5.462 1.00 28.72 151 GLU A C 1
ATOM 1079 O O . GLU A 1 141 ? 14.343 9.616 5.437 1.00 29.16 151 GLU A O 1
ATOM 1085 N N . CYS A 1 142 ? 16.266 9.603 6.590 1.00 27.18 152 CYS A N 1
ATOM 1086 C CA . CYS A 1 142 ? 15.629 9.707 7.892 1.00 27.94 152 CYS A CA 1
ATOM 1087 C C . CYS A 1 142 ? 14.850 11.017 7.948 1.00 30.06 152 CYS A C 1
ATOM 1088 O O . CYS A 1 142 ? 13.666 11.020 8.309 1.00 30.59 152 CYS A O 1
ATOM 1091 N N . ALA A 1 143 ? 15.494 12.119 7.578 1.00 28.76 153 ALA A N 1
ATOM 1092 C CA . ALA A 1 143 ? 14.825 13.395 7.607 1.00 31.24 153 ALA A CA 1
ATOM 1093 C C . ALA A 1 143 ? 13.707 13.466 6.544 1.00 36.12 153 ALA A C 1
ATOM 1094 O O . ALA A 1 143 ? 12.698 14.130 6.756 1.00 35.74 153 ALA A O 1
ATOM 1096 N N . ALA A 1 144 ? 13.853 12.775 5.416 1.00 36.17 154 ALA A N 1
ATOM 1097 C CA . ALA A 1 144 ? 12.784 12.838 4.425 1.00 37.24 154 ALA A CA 1
ATOM 1098 C C . ALA A 1 144 ? 11.526 12.092 4.926 1.00 38.81 154 ALA A C 1
ATOM 1099 O O . ALA A 1 144 ? 10.408 12.514 4.661 1.00 38.04 154 ALA A O 1
ATOM 1101 N N . LEU A 1 145 ? 11.716 10.998 5.664 1.00 39.37 155 LEU A N 1
ATOM 1102 C CA . LEU A 1 145 ? 10.600 10.219 6.180 1.00 40.20 155 LEU A CA 1
ATOM 1103 C C . LEU A 1 145 ? 9.809 11.115 7.107 1.00 41.69 155 LEU A C 1
ATOM 1104 O O . LEU A 1 145 ? 8.574 11.144 7.061 1.00 43.67 155 LEU A O 1
ATOM 1109 N N . LEU A 1 146 ? 10.524 11.836 7.959 1.00 39.31 156 LEU A N 1
ATOM 1110 C CA . LEU A 1 146 ? 9.886 12.723 8.905 1.00 38.18 156 LEU A CA 1
ATOM 1111 C C . LEU A 1 146 ? 9.200 13.857 8.175 1.00 41.63 156 LEU A C 1
ATOM 1112 O O . LEU A 1 146 ? 8.105 14.294 8.557 1.00 40.75 156 LEU A O 1
ATOM 1117 N N . SER A 1 147 ? 9.844 14.327 7.117 1.00 41.85 157 SER A N 1
ATOM 1118 C CA . SER A 1 147 ? 9.321 15.439 6.330 1.00 45.18 157 SER A CA 1
ATOM 1119 C C . SER A 1 147 ? 8.027 15.029 5.648 1.00 45.42 157 SER A C 1
ATOM 1120 O O . SER A 1 147 ? 7.070 15.775 5.648 1.00 45.69 157 SER A O 1
ATOM 1123 N N . ASP A 1 148 ? 8.018 13.825 5.080 1.00 46.58 158 ASP A N 1
ATOM 1124 C CA . ASP A 1 148 ? 6.861 13.275 4.402 1.00 49.79 158 ASP A CA 1
ATOM 1125 C C . ASP A 1 148 ? 5.730 13.107 5.388 1.00 52.09 158 ASP A C 1
ATOM 1126 O O . ASP A 1 148 ? 4.546 13.149 5.019 1.00 52.73 158 ASP A O 1
ATOM 1131 N N . PHE A 1 149 ? 6.085 12.892 6.644 1.00 51.55 159 PHE A N 1
ATOM 1132 C CA . PHE A 1 149 ? 5.064 12.730 7.662 1.00 50.72 159 PHE A CA 1
ATOM 1133 C C . PHE A 1 149 ? 4.462 14.060 8.089 1.00 51.82 159 PHE A C 1
ATOM 1134 O O . PHE A 1 149 ? 3.260 14.183 8.179 1.00 51.31 159 PHE A O 1
ATOM 1142 N N . PHE A 1 150 ? 5.280 15.058 8.361 1.00 54.93 160 PHE A N 1
ATOM 1143 C CA . PHE A 1 150 ? 4.729 16.334 8.788 1.00 61.89 160 PHE A CA 1
ATOM 1144 C C . PHE A 1 150 ? 3.982 17.087 7.680 1.00 65.92 160 PHE A C 1
ATOM 1145 O O . PHE A 1 150 ? 3.396 18.146 7.923 1.00 66.21 160 PHE A O 1
ATOM 1153 N N . ARG A 1 151 ? 4.018 16.560 6.461 1.00 68.84 161 ARG A N 1
ATOM 1154 C CA . ARG A 1 151 ? 3.277 17.187 5.384 1.00 72.93 161 ARG A CA 1
ATOM 1155 C C . ARG A 1 151 ? 1.997 16.377 5.253 1.00 75.72 161 ARG A C 1
ATOM 1156 O O . ARG A 1 151 ? 0.914 16.905 5.458 1.00 77.09 161 ARG A O 1
ATOM 1164 N N . MET A 1 152 ? 2.129 15.090 4.935 1.00 78.94 162 MET A N 1
ATOM 1165 C CA . MET A 1 152 ? 0.977 14.196 4.800 1.00 82.38 162 MET A CA 1
ATOM 1166 C C . MET A 1 152 ? 0.070 14.331 6.013 1.00 84.28 162 MET A C 1
ATOM 1167 O O . MET A 1 152 ? -1.107 13.958 5.974 1.00 85.09 162 MET A O 1
ATOM 1172 N N . ARG A 1 153 ? 0.629 14.871 7.091 1.00 86.18 163 ARG A N 1
ATOM 1173 C CA . ARG A 1 153 ? -0.117 15.065 8.323 1.00 88.24 163 ARG A CA 1
ATOM 1174 C C . ARG A 1 153 ? -0.927 16.358 8.223 1.00 88.48 163 ARG A C 1
ATOM 1175 O O . ARG A 1 153 ? -2.129 16.361 8.485 1.00 88.55 163 ARG A O 1
ATOM 1183 N N . ARG A 1 154 ? -0.281 17.456 7.844 1.00 88.96 164 ARG A N 1
ATOM 1184 C CA . ARG A 1 154 ? -1.010 18.707 7.684 1.00 90.00 164 ARG A CA 1
ATOM 1185 C C . ARG A 1 154 ? -2.004 18.548 6.521 1.00 90.95 164 ARG A C 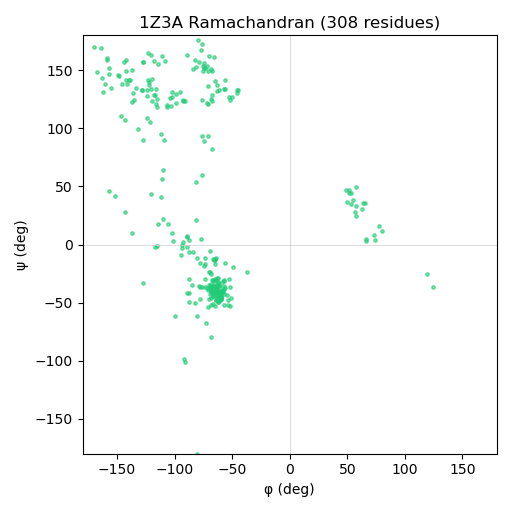1
ATOM 1186 O O . ARG A 1 154 ? -2.909 19.362 6.342 1.00 89.83 164 ARG A O 1
ATOM 1194 N N . GLN A 1 155 ? -1.828 17.482 5.738 1.00 93.22 165 GLN A N 1
ATOM 1195 C CA . GLN A 1 155 ? -2.719 17.173 4.613 1.00 94.91 165 GLN A CA 1
ATOM 1196 C C . GLN A 1 155 ? -3.921 16.470 5.239 1.00 95.74 165 GLN A C 1
ATOM 1197 O O . GLN A 1 155 ? -4.659 15.734 4.579 1.00 95.15 165 GLN A O 1
ATOM 1203 N N . GLU A 1 156 ? -4.094 16.688 6.535 1.00 97.24 166 GLU A N 1
ATOM 1204 C CA . GLU A 1 156 ? -5.192 16.084 7.261 1.00 98.65 166 GLU A CA 1
ATOM 1205 C C . GLU A 1 156 ? -5.965 17.141 8.015 1.00 98.77 166 GLU A C 1
ATOM 1206 O O . GLU A 1 156 ? -7.178 17.020 8.189 1.00 98.75 166 GLU A O 1
ATOM 1212 N N . ILE A 1 157 ? -5.259 18.173 8.472 1.00 99.18 167 ILE A N 1
ATOM 1213 C CA . ILE A 1 157 ? -5.909 19.262 9.192 1.00 99.69 167 ILE A CA 1
ATOM 1214 C C . ILE A 1 157 ? -6.821 20.048 8.229 1.00 100.50 167 ILE A C 1
ATOM 1215 O O . ILE A 1 157 ? -6.439 21.091 7.672 1.00 100.81 167 ILE A O 1
ATOM 1220 N N . LYS A 1 158 ? -8.026 19.507 8.033 1.00 100.44 168 LYS A N 1
ATOM 1221 C CA . LYS A 1 158 ? -9.046 20.092 7.165 1.00 99.72 168 LYS A CA 1
ATOM 1222 C C . LYS A 1 158 ? -9.521 21.412 7.780 1.00 100.04 168 LYS A C 1
ATOM 1223 O O . LYS A 1 158 ? -10.680 21.463 8.257 1.00 100.01 168 LYS A O 1
ATOM 1229 N N . SER B 1 3 ? 2.326 15.265 62.206 1.00 60.79 13 SER B N 1
ATOM 1230 C CA . SER B 1 3 ? 1.165 16.049 61.698 1.00 60.57 13 SER B CA 1
ATOM 1231 C C . SER B 1 3 ? 1.205 16.213 60.171 1.00 58.55 13 SER B C 1
ATOM 1232 O O . SER B 1 3 ? 1.882 17.108 59.654 1.00 60.22 13 SER B O 1
ATOM 1235 N N . GLU B 1 4 ? 0.473 15.347 59.466 1.00 53.43 14 GLU B N 1
ATOM 1236 C CA . GLU B 1 4 ? 0.403 15.379 58.006 1.00 48.53 14 GLU B CA 1
ATOM 1237 C C . GLU B 1 4 ? -1.022 15.315 57.475 1.00 46.04 14 GLU B C 1
ATOM 1238 O O . GLU B 1 4 ? -1.643 14.246 57.379 1.00 47.33 14 GLU B O 1
ATOM 1244 N N . VAL B 1 5 ? -1.521 16.492 57.129 1.00 43.20 15 VAL B N 1
ATOM 1245 C CA . VAL B 1 5 ? -2.840 16.673 56.587 1.00 39.96 15 VAL B CA 1
ATOM 1246 C C . VAL B 1 5 ? -3.046 15.819 55.343 1.00 40.64 15 VAL B C 1
ATOM 1247 O O . VAL B 1 5 ? -2.149 15.679 54.502 1.00 35.55 15 VAL B O 1
ATOM 1251 N N . GLU B 1 6 ? -4.251 15.278 55.220 1.00 38.72 16 GLU B N 1
ATOM 1252 C CA . GLU B 1 6 ? -4.608 14.457 54.083 1.00 40.46 16 GLU B CA 1
ATOM 1253 C C . GLU B 1 6 ? -4.400 15.224 52.774 1.00 37.77 16 GLU B C 1
ATOM 1254 O O . GLU B 1 6 ? -4.787 16.390 52.654 1.00 35.49 16 GLU B O 1
ATOM 1260 N N . PHE B 1 7 ? -3.768 14.552 51.814 1.00 34.51 17 PHE B N 1
ATOM 1261 C CA . PHE B 1 7 ? -3.498 15.098 50.487 1.00 32.10 17 PHE B CA 1
ATOM 1262 C C . PHE B 1 7 ? -2.397 16.132 50.387 1.00 30.56 17 PHE B C 1
ATOM 1263 O O . PHE B 1 7 ? -2.156 16.670 49.303 1.00 31.52 17 PHE B O 1
ATOM 1271 N N . SER B 1 8 ? -1.731 16.395 51.495 1.00 27.11 18 SER B N 1
ATOM 1272 C CA . SER B 1 8 ? -0.640 17.363 51.513 1.00 27.33 18 SER B CA 1
ATOM 1273 C C . SER B 1 8 ? 0.607 16.708 50.891 1.00 27.31 18 SER B C 1
ATOM 1274 O O . SER B 1 8 ? 0.624 15.478 50.705 1.00 26.62 18 SER B O 1
ATOM 1277 N N . HIS B 1 9 ? 1.644 17.481 50.566 1.00 23.62 19 HIS B N 1
ATOM 1278 C CA . HIS B 1 9 ? 2.825 16.852 49.970 1.00 22.85 19 HIS B CA 1
ATOM 1279 C C . HIS B 1 9 ? 3.413 15.781 50.856 1.00 21.99 19 HIS B C 1
ATOM 1280 O O . HIS B 1 9 ? 3.817 14.735 50.368 1.00 21.74 19 HIS B O 1
ATOM 1287 N N . GLU B 1 10 ? 3.451 16.018 52.154 1.00 21.28 20 GLU B N 1
ATOM 1288 C CA . GLU B 1 10 ? 4.018 15.036 53.056 1.00 21.68 20 GLU B CA 1
ATOM 1289 C C . GLU B 1 10 ? 3.171 13.739 53.087 1.00 24.66 20 GLU B C 1
ATOM 1290 O O . GLU B 1 10 ? 3.714 12.652 53.202 1.00 25.55 20 GLU B O 1
ATOM 1296 N N . TYR B 1 11 ? 1.862 13.885 52.957 1.00 24.71 21 TYR B N 1
ATOM 1297 C CA . TYR B 1 11 ? 0.937 12.750 52.957 1.00 25.18 21 TYR B CA 1
ATOM 1298 C C . TYR B 1 11 ? 1.265 11.896 51.716 1.00 26.74 21 TYR B C 1
ATOM 1299 O O . TYR B 1 11 ? 1.387 10.686 51.807 1.00 25.53 21 TYR B O 1
ATOM 1308 N N . TRP B 1 12 ? 1.411 12.519 50.557 1.00 21.71 22 TRP B N 1
ATOM 1309 C CA . TRP B 1 12 ? 1.717 11.714 49.382 1.00 21.86 22 TRP B CA 1
ATOM 1310 C C . TRP B 1 12 ? 3.123 11.168 49.395 1.00 22.19 22 TRP B C 1
ATOM 1311 O O . TRP B 1 12 ? 3.330 10.017 48.981 1.00 21.15 22 TRP B O 1
ATOM 1322 N N . MET B 1 13 ? 4.091 11.951 49.889 1.00 17.21 23 MET B N 1
ATOM 1323 C CA . MET B 1 13 ? 5.458 11.461 49.918 1.00 17.85 23 MET B CA 1
ATOM 1324 C C . MET B 1 13 ? 5.584 10.281 50.884 1.00 22.65 23 MET B C 1
ATOM 1325 O O . MET B 1 13 ? 6.405 9.384 50.670 1.00 21.88 23 MET B O 1
ATOM 1330 N N . ARG B 1 14 ? 4.779 10.265 51.938 1.00 23.80 24 ARG B N 1
ATOM 1331 C CA . ARG B 1 14 ? 4.871 9.160 52.877 1.00 23.99 24 ARG B CA 1
ATOM 1332 C C . ARG B 1 14 ? 4.370 7.878 52.189 1.00 24.34 24 ARG B C 1
ATOM 1333 O O . ARG B 1 14 ? 4.885 6.783 52.447 1.00 24.82 24 ARG B O 1
ATOM 1341 N N . HIS B 1 15 ? 3.383 8.018 51.301 1.00 23.81 25 HIS B N 1
ATOM 1342 C CA . HIS B 1 15 ? 2.915 6.876 50.523 1.00 23.42 25 HIS B CA 1
ATOM 1343 C C . HIS B 1 15 ? 4.038 6.433 49.540 1.00 23.85 25 HIS B C 1
ATOM 1344 O O . HIS B 1 15 ? 4.267 5.241 49.339 1.00 22.80 25 HIS B O 1
ATOM 1351 N N . ALA B 1 16 ? 4.730 7.379 48.910 1.00 19.95 26 ALA B N 1
ATOM 1352 C CA . ALA B 1 16 ? 5.825 7.019 48.011 1.00 19.93 26 ALA B CA 1
ATOM 1353 C C . ALA B 1 16 ? 6.908 6.299 48.828 1.00 19.20 26 ALA B C 1
ATOM 1354 O O . ALA B 1 16 ? 7.558 5.406 48.315 1.00 20.91 26 ALA B O 1
ATOM 1356 N N . LEU B 1 17 ? 7.116 6.688 50.084 1.00 18.71 27 LEU B N 1
ATOM 1357 C CA . LEU B 1 17 ? 8.092 5.975 50.899 1.00 23.36 27 LEU B CA 1
ATOM 1358 C C . LEU B 1 17 ? 7.647 4.509 51.131 1.00 21.82 27 LEU B C 1
ATOM 1359 O O . LEU B 1 17 ? 8.490 3.646 51.299 1.00 22.10 27 LEU B O 1
ATOM 1364 N N . THR B 1 18 ? 6.357 4.226 51.173 1.00 20.84 28 THR B N 1
ATOM 1365 C CA . THR B 1 18 ? 5.967 2.811 51.366 1.00 25.41 28 THR B CA 1
ATOM 1366 C C . THR B 1 18 ? 6.333 2.035 50.080 1.00 23.71 28 THR B C 1
ATOM 1367 O O . THR B 1 18 ? 6.768 0.900 50.126 1.00 25.92 28 THR B O 1
ATOM 1371 N N . LEU B 1 19 ? 6.188 2.673 48.925 1.00 22.73 29 LEU B N 1
ATOM 1372 C CA . LEU B 1 19 ? 6.558 2.024 47.674 1.00 20.31 29 LEU B CA 1
ATOM 1373 C C . LEU B 1 19 ? 8.054 1.834 47.655 1.00 21.94 29 LEU B C 1
ATOM 1374 O O . LEU B 1 19 ? 8.557 0.781 47.172 1.00 22.02 29 LEU B O 1
ATOM 1379 N N . ALA B 1 20 ? 8.792 2.832 48.163 1.00 20.52 30 ALA B N 1
ATOM 1380 C CA . ALA B 1 20 ? 10.263 2.700 48.217 1.00 19.08 30 ALA B CA 1
ATOM 1381 C C . ALA B 1 20 ? 10.672 1.446 49.020 1.00 20.54 30 ALA B C 1
ATOM 1382 O O . ALA B 1 20 ? 11.696 0.813 48.726 1.00 22.43 30 ALA B O 1
ATOM 1384 N N . LYS B 1 21 ? 9.925 1.122 50.067 1.00 23.82 31 LYS B N 1
ATOM 1385 C CA . LYS B 1 21 ? 10.269 -0.082 50.867 1.00 26.28 31 LYS B CA 1
ATOM 1386 C C . LYS B 1 21 ? 10.012 -1.366 50.085 1.00 25.81 31 LYS B C 1
ATOM 1387 O O . LYS B 1 21 ? 10.625 -2.402 50.347 1.00 29.37 31 LYS B O 1
ATOM 1393 N N . ARG B 1 22 ? 9.124 -1.317 49.097 1.00 25.08 32 ARG B N 1
ATOM 1394 C CA . ARG B 1 22 ? 8.917 -2.507 48.290 1.00 23.69 32 ARG B CA 1
ATOM 1395 C C . ARG B 1 22 ? 10.179 -2.723 47.481 1.00 24.10 32 ARG B C 1
ATOM 1396 O O . ARG B 1 22 ? 10.604 -3.848 47.274 1.00 24.07 32 ARG B O 1
ATOM 1404 N N . ALA B 1 23 ? 10.784 -1.655 46.984 1.00 20.07 33 ALA B N 1
ATOM 1405 C CA . ALA B 1 23 ? 12.016 -1.830 46.223 1.00 21.30 33 ALA B CA 1
ATOM 1406 C C . ALA B 1 23 ? 13.104 -2.401 47.166 1.00 21.72 33 ALA B C 1
ATOM 1407 O O . ALA B 1 23 ? 13.926 -3.254 46.776 1.00 23.82 33 ALA B O 1
ATOM 1409 N N . TRP B 1 24 ? 13.131 -1.894 48.388 1.00 23.63 34 TRP B N 1
ATOM 1410 C CA . TRP B 1 24 ? 14.075 -2.373 49.400 1.00 27.72 34 TRP B CA 1
ATOM 1411 C C . TRP B 1 24 ? 13.936 -3.896 49.536 1.00 29.36 34 TRP B C 1
ATOM 1412 O O . TRP B 1 24 ? 14.908 -4.645 49.469 1.00 27.63 34 TRP B O 1
ATOM 1423 N N . ASP B 1 25 ? 12.704 -4.331 49.744 1.00 28.29 35 ASP B N 1
ATOM 1424 C CA . ASP B 1 25 ? 12.411 -5.741 49.888 1.00 29.74 35 ASP B CA 1
ATOM 1425 C C . ASP B 1 25 ? 12.853 -6.575 48.690 1.00 31.70 35 ASP B C 1
ATOM 1426 O O . ASP B 1 25 ? 13.164 -7.742 48.841 1.00 31.42 35 ASP B O 1
ATOM 1431 N N . GLU B 1 26 ? 12.855 -5.989 47.497 1.00 28.43 36 GLU B N 1
ATOM 1432 C CA . GLU B 1 26 ? 13.294 -6.692 46.294 1.00 30.34 36 GLU B CA 1
ATOM 1433 C C . GLU B 1 26 ? 14.802 -6.510 46.095 1.00 29.07 36 GLU B C 1
ATOM 1434 O O . GLU B 1 26 ? 15.341 -6.928 45.085 1.00 31.27 36 GLU B O 1
ATOM 1440 N N . ARG B 1 27 ? 15.461 -5.886 47.068 1.00 30.26 37 ARG B N 1
ATOM 1441 C CA . ARG B 1 27 ? 16.903 -5.594 47.024 1.00 32.58 37 ARG B CA 1
ATOM 1442 C C . ARG B 1 27 ? 17.251 -4.647 45.900 1.00 32.10 37 ARG B C 1
ATOM 1443 O O . ARG B 1 27 ? 18.311 -4.773 45.290 1.00 31.96 37 ARG B O 1
ATOM 1451 N N . GLU B 1 28 ? 16.369 -3.695 45.615 1.00 30.17 38 GLU B N 1
ATOM 1452 C CA . GLU B 1 28 ? 16.642 -2.712 44.567 1.00 27.65 38 GLU B CA 1
ATOM 1453 C C . GLU B 1 28 ? 16.906 -1.383 45.320 1.00 26.58 38 GLU B C 1
ATOM 1454 O O . GLU B 1 28 ? 16.459 -1.219 46.464 1.00 24.06 38 GLU B O 1
ATOM 1460 N N . VAL B 1 29 ? 17.613 -0.441 44.692 1.00 24.71 39 VAL B N 1
ATOM 1461 C CA . VAL B 1 29 ? 17.849 0.842 45.323 1.00 24.37 39 VAL B CA 1
ATOM 1462 C C . VAL B 1 29 ? 16.425 1.277 45.703 1.00 24.52 39 VAL B C 1
ATOM 1463 O O . VAL B 1 29 ? 15.526 1.273 44.867 1.00 25.15 39 VAL B O 1
ATOM 1467 N N . PRO B 1 30 ? 16.199 1.625 46.983 1.00 24.17 40 PRO B N 1
ATOM 1468 C CA . PRO B 1 30 ? 14.856 2.010 47.432 1.00 22.63 40 PRO B CA 1
ATOM 1469 C C . PRO B 1 30 ? 14.282 3.369 47.065 1.00 23.40 40 PRO B C 1
ATOM 1470 O O . PRO B 1 30 ? 14.416 4.323 47.832 1.00 20.23 40 PRO B O 1
ATOM 1474 N N . VAL B 1 31 ? 13.616 3.427 45.913 1.00 23.84 41 VAL B N 1
ATOM 1475 C CA . VAL B 1 31 ? 12.966 4.661 45.438 1.00 21.28 41 VAL B CA 1
ATOM 1476 C C . VAL B 1 31 ? 11.529 4.333 45.093 1.00 21.37 41 VAL B C 1
ATOM 1477 O O . VAL B 1 31 ? 11.278 3.322 44.440 1.00 18.82 41 VAL B O 1
ATOM 1481 N N . GLY B 1 32 ? 10.594 5.167 45.551 1.00 18.23 42 GLY B N 1
ATOM 1482 C CA . GLY B 1 32 ? 9.196 4.940 45.261 1.00 16.75 42 GLY B CA 1
ATOM 1483 C C . GLY B 1 32 ? 8.576 6.170 44.664 1.00 17.36 42 GLY B C 1
ATOM 1484 O O . GLY B 1 32 ? 9.070 7.281 44.882 1.00 20.86 42 GLY B O 1
ATOM 1485 N N . ALA B 1 33 ? 7.491 6.004 43.929 1.00 17.43 43 ALA B N 1
ATOM 1486 C CA . ALA B 1 33 ? 6.834 7.144 43.298 1.00 17.22 43 ALA B CA 1
ATOM 1487 C C . ALA B 1 33 ? 5.339 6.956 43.181 1.00 19.93 43 ALA B C 1
ATOM 1488 O O . ALA B 1 33 ? 4.845 5.841 42.956 1.00 17.23 43 ALA B O 1
ATOM 1490 N N . VAL B 1 34 ? 4.611 8.054 43.324 1.00 14.49 44 VAL B N 1
ATOM 1491 C CA . VAL B 1 34 ? 3.172 8.029 43.168 1.00 16.25 44 VAL B CA 1
ATOM 1492 C C . VAL B 1 34 ? 2.754 9.241 42.332 1.00 18.11 44 VAL B C 1
ATOM 1493 O O . VAL B 1 34 ? 3.209 10.370 42.574 1.00 16.88 44 VAL B O 1
ATOM 1497 N N . LEU B 1 35 ? 1.940 8.984 41.310 1.00 17.15 45 LEU B N 1
ATOM 1498 C CA . LEU B 1 35 ? 1.433 9.993 40.402 1.00 17.32 45 LEU B CA 1
ATOM 1499 C C . LEU B 1 35 ? -0.011 10.284 40.826 1.00 20.30 45 LEU B C 1
ATOM 1500 O O . LEU B 1 35 ? -0.853 9.358 40.930 1.00 20.05 45 LEU B O 1
ATOM 1505 N N . VAL B 1 36 ? -0.303 11.564 41.048 1.00 19.07 46 VAL B N 1
ATOM 1506 C CA . VAL B 1 36 ? -1.625 12.007 41.529 1.00 20.54 46 VAL B CA 1
ATOM 1507 C C . VAL B 1 36 ? -2.301 12.999 40.599 1.00 22.26 46 VAL B C 1
ATOM 1508 O O . VAL B 1 36 ? -1.665 13.925 40.049 1.00 23.75 46 VAL B O 1
ATOM 1512 N N . HIS B 1 37 ? -3.594 12.805 40.391 1.00 23.78 47 HIS B N 1
ATOM 1513 C CA . HIS B 1 37 ? -4.369 13.732 39.596 1.00 26.38 47 HIS B CA 1
ATOM 1514 C C . HIS B 1 37 ? -5.674 13.969 40.382 1.00 30.77 47 HIS B C 1
ATOM 1515 O O . HIS B 1 37 ? -6.366 13.009 40.743 1.00 26.43 47 HIS B O 1
ATOM 1522 N N . ASN B 1 38 ? -5.967 15.243 40.680 1.00 32.92 48 ASN B N 1
ATOM 1523 C CA . ASN B 1 38 ? -7.164 15.636 41.454 1.00 32.07 48 ASN B CA 1
ATOM 1524 C C . ASN B 1 38 ? -7.209 14.819 42.711 1.00 30.62 48 ASN B C 1
ATOM 1525 O O . ASN B 1 38 ? -8.246 14.281 43.088 1.00 32.26 48 ASN B O 1
ATOM 1530 N N . ASN B 1 39 ? -6.056 14.700 43.339 1.00 29.71 49 ASN B N 1
ATOM 1531 C CA . ASN B 1 39 ? -5.884 13.960 44.578 1.00 31.48 49 ASN B CA 1
ATOM 1532 C C . ASN B 1 39 ? -6.272 12.482 44.598 1.00 28.39 49 ASN B C 1
ATOM 1533 O O . ASN B 1 39 ? -6.596 11.942 45.654 1.00 28.53 49 ASN B O 1
ATOM 1538 N N . ARG B 1 40 ? -6.252 11.849 43.437 1.00 27.89 50 ARG B N 1
ATOM 1539 C CA . ARG B 1 40 ? -6.515 10.411 43.329 1.00 27.64 50 ARG B CA 1
ATOM 1540 C C . ARG B 1 40 ? -5.233 9.762 42.726 1.00 25.77 50 ARG B C 1
ATOM 1541 O O . ARG B 1 40 ? -4.602 10.350 41.865 1.00 23.19 50 ARG B O 1
ATOM 1549 N N . VAL B 1 41 ? -4.862 8.572 43.165 1.00 24.03 51 VAL B N 1
ATOM 1550 C CA . VAL B 1 41 ? -3.695 7.892 42.614 1.00 24.15 51 VAL B CA 1
ATOM 1551 C C . VAL B 1 41 ? -3.978 7.398 41.204 1.00 25.42 51 VAL B C 1
ATOM 1552 O O . VAL B 1 41 ? -4.960 6.669 40.983 1.00 25.14 51 VAL B O 1
ATOM 1556 N N . ILE B 1 42 ? -3.178 7.833 40.232 1.00 23.05 52 ILE B N 1
ATOM 1557 C CA . ILE B 1 42 ? -3.361 7.322 38.874 1.00 21.05 52 ILE B CA 1
ATOM 1558 C C . ILE B 1 42 ? -2.136 6.512 38.437 1.00 20.37 52 ILE B C 1
ATOM 1559 O O . ILE B 1 42 ? -2.109 5.952 37.341 1.00 20.12 52 ILE B O 1
ATOM 1564 N N . GLY B 1 43 ? -1.127 6.426 39.304 1.00 20.79 53 GLY B N 1
ATOM 1565 C CA . GLY B 1 43 ? 0.039 5.611 38.966 1.00 18.30 53 GLY B CA 1
ATOM 1566 C C . GLY B 1 43 ? 0.899 5.404 40.182 1.00 21.29 53 GLY B C 1
ATOM 1567 O O . GLY B 1 43 ? 0.953 6.283 41.062 1.00 17.93 53 GLY B O 1
ATOM 1568 N N . GLU B 1 44 ? 1.573 4.257 40.266 1.00 17.05 54 GLU B N 1
ATOM 1569 C CA . GLU B 1 44 ? 2.448 3.983 41.405 1.00 19.54 54 GLU B CA 1
ATOM 1570 C C . GLU B 1 44 ? 3.653 3.260 40.847 1.00 23.88 54 GLU B C 1
ATOM 1571 O O . GLU B 1 44 ? 3.556 2.564 39.823 1.00 26.21 54 GLU B O 1
ATOM 1577 N N . GLY B 1 45 ? 4.805 3.448 41.467 1.00 17.33 55 GLY B N 1
ATOM 1578 C CA . GLY B 1 45 ? 5.943 2.736 40.956 1.00 18.58 55 GLY B CA 1
ATOM 1579 C C . GLY B 1 45 ? 7.012 2.623 42.024 1.00 17.92 55 GLY B C 1
ATOM 1580 O O . GLY B 1 45 ? 7.020 3.377 43.017 1.00 19.64 55 GLY B O 1
ATOM 1581 N N . TRP B 1 46 ? 7.892 1.650 41.833 1.00 18.44 56 TRP B N 1
ATOM 1582 C CA . TRP B 1 46 ? 9.072 1.529 42.673 1.00 20.14 56 TRP B CA 1
ATOM 1583 C C . TRP B 1 46 ? 10.179 1.039 41.749 1.00 20.58 56 TRP B C 1
ATOM 1584 O O . TRP B 1 46 ? 9.927 0.518 40.664 1.00 16.90 56 TRP B O 1
ATOM 1595 N N . ASN B 1 47 ? 11.412 1.300 42.160 1.00 19.85 57 ASN B N 1
ATOM 1596 C CA . ASN B 1 47 ? 12.588 0.997 41.374 1.00 22.76 57 ASN B CA 1
ATOM 1597 C C . ASN B 1 47 ? 12.812 -0.521 41.254 1.00 22.75 57 ASN B C 1
ATOM 1598 O O . ASN B 1 47 ? 12.868 -1.213 42.262 1.00 21.39 57 ASN B O 1
ATOM 1603 N N . ARG B 1 48 ? 12.921 -1.045 40.044 1.00 22.04 58 ARG B N 1
ATOM 1604 C CA . ARG B 1 48 ? 13.150 -2.495 39.904 1.00 24.90 58 ARG B CA 1
ATOM 1605 C C . ARG B 1 48 ? 13.914 -2.845 38.636 1.00 22.20 58 ARG B C 1
ATOM 1606 O O . ARG B 1 48 ? 13.636 -3.842 38.006 1.00 21.78 58 ARG B O 1
ATOM 1614 N N . PRO B 1 49 ? 14.934 -2.077 38.283 1.00 23.79 59 PRO B N 1
ATOM 1615 C CA . PRO B 1 49 ? 15.594 -2.469 37.0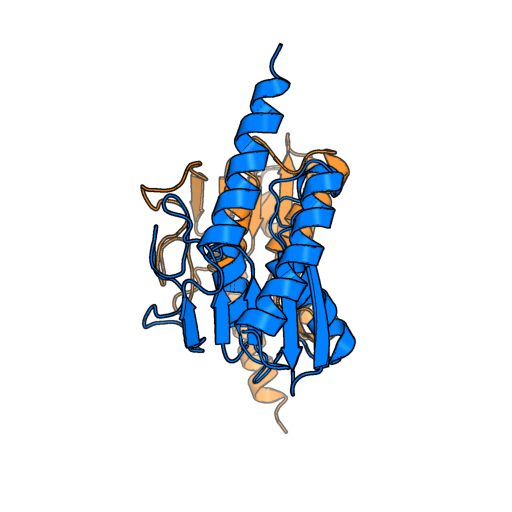25 1.00 23.20 59 PRO B CA 1
ATOM 1616 C C . PRO B 1 49 ? 16.277 -3.837 37.018 1.00 24.47 59 PRO B C 1
ATOM 1617 O O . PRO B 1 49 ? 16.240 -4.562 36.040 1.00 24.30 59 PRO B O 1
ATOM 1621 N N . ILE B 1 50 ? 16.892 -4.197 38.126 1.00 25.22 60 ILE B N 1
ATOM 1622 C CA . ILE B 1 50 ? 17.621 -5.444 38.166 1.00 26.78 60 ILE B CA 1
ATOM 1623 C C . ILE B 1 50 ? 16.742 -6.664 37.997 1.00 23.53 60 ILE B C 1
ATOM 1624 O O . ILE B 1 50 ? 16.984 -7.460 37.103 1.00 23.98 60 ILE B O 1
ATOM 1629 N N . GLY B 1 51 ? 15.698 -6.764 38.808 1.00 22.54 61 GLY B N 1
ATOM 1630 C CA . GLY B 1 51 ? 14.809 -7.914 38.740 1.00 24.80 61 GLY B CA 1
ATOM 1631 C C . GLY B 1 51 ? 13.959 -7.962 37.482 1.00 26.19 61 GLY B C 1
ATOM 1632 O O . GLY B 1 51 ? 13.494 -9.038 37.102 1.00 27.89 61 GLY B O 1
ATOM 1633 N N . ARG B 1 52 ? 13.723 -6.807 36.848 1.00 25.51 62 ARG B N 1
ATOM 1634 C CA . ARG B 1 52 ? 12.933 -6.778 35.605 1.00 23.90 62 ARG B CA 1
ATOM 1635 C C . ARG B 1 52 ? 13.836 -6.844 34.374 1.00 24.23 62 ARG B C 1
ATOM 1636 O O . ARG B 1 52 ? 13.327 -6.866 33.276 1.00 23.68 62 ARG B O 1
ATOM 1644 N N . HIS B 1 53 ? 15.160 -6.858 34.538 1.00 23.37 63 HIS B N 1
ATOM 1645 C CA . HIS B 1 53 ? 16.070 -6.853 33.362 1.00 24.20 63 HIS B CA 1
ATOM 1646 C C . HIS B 1 53 ? 15.693 -5.669 32.459 1.00 23.99 63 HIS B C 1
ATOM 1647 O O . HIS B 1 53 ? 15.622 -5.796 31.248 1.00 26.04 63 HIS B O 1
ATOM 1654 N N . ASP B 1 54 ? 15.466 -4.514 33.055 1.00 23.46 64 ASP B N 1
ATOM 1655 C CA . ASP B 1 54 ? 14.976 -3.392 32.287 1.00 19.66 64 ASP B CA 1
ATOM 1656 C C . ASP B 1 54 ? 15.643 -2.174 32.860 1.00 19.32 64 ASP B C 1
ATOM 1657 O O . ASP B 1 54 ? 15.308 -1.723 33.941 1.00 22.57 64 ASP B O 1
ATOM 1662 N N . PRO B 1 55 ? 16.600 -1.613 32.122 1.00 20.62 65 PRO B N 1
ATOM 1663 C CA . PRO B 1 55 ? 17.319 -0.428 32.593 1.00 20.57 65 PRO B CA 1
ATOM 1664 C C . PRO B 1 55 ? 16.429 0.798 32.731 1.00 21.29 65 PRO B C 1
ATOM 1665 O O . PRO B 1 55 ? 16.829 1.750 33.366 1.00 23.64 65 PRO B O 1
ATOM 1669 N N . THR B 1 56 ? 15.249 0.796 32.119 1.00 20.52 66 THR B N 1
ATOM 1670 C CA . THR B 1 56 ? 14.345 1.948 32.229 1.00 22.03 66 THR B CA 1
ATOM 1671 C C . THR B 1 56 ? 13.338 1.801 33.381 1.00 22.91 66 THR B C 1
ATOM 1672 O O . THR B 1 56 ? 12.503 2.674 33.595 1.00 25.55 66 THR B O 1
ATOM 1676 N N . ALA B 1 57 ? 13.428 0.717 34.146 1.00 20.36 67 ALA B N 1
ATOM 1677 C CA . ALA B 1 57 ? 12.428 0.478 35.172 1.00 19.72 67 ALA B CA 1
ATOM 1678 C C . ALA B 1 57 ? 12.590 1.226 36.496 1.00 20.35 67 ALA B C 1
ATOM 1679 O O . ALA B 1 57 ? 12.613 0.600 37.570 1.00 20.84 67 ALA B O 1
ATOM 1681 N N . HIS B 1 58 ? 12.711 2.557 36.413 1.00 17.92 68 HIS B N 1
ATOM 1682 C CA . HIS B 1 58 ? 12.777 3.389 37.608 1.00 16.37 68 HIS B CA 1
ATOM 1683 C C . HIS B 1 58 ? 11.339 3.615 38.082 1.00 14.98 68 HIS B C 1
ATOM 1684 O O . HIS B 1 58 ? 10.393 3.462 37.326 1.00 16.96 68 HIS B O 1
ATOM 1691 N N . ALA B 1 59 ? 11.193 3.964 39.346 1.00 15.30 69 ALA B N 1
ATOM 1692 C CA . ALA B 1 59 ? 9.911 4.229 39.962 1.00 19.09 69 ALA B CA 1
ATOM 1693 C C . ALA B 1 59 ? 9.086 5.216 39.154 1.00 21.30 69 ALA B C 1
ATOM 1694 O O . ALA B 1 59 ? 7.884 4.996 38.935 1.00 19.75 69 ALA B O 1
ATOM 1696 N N . GLU B 1 60 ? 9.721 6.312 38.720 1.00 17.55 70 GLU B N 1
ATOM 1697 C CA . GLU B 1 60 ? 9.001 7.338 37.967 1.00 18.64 70 GLU B CA 1
ATOM 1698 C C . GLU B 1 60 ? 8.391 6.861 36.627 1.00 16.65 70 GLU B C 1
ATOM 1699 O O . GLU B 1 60 ? 7.262 7.164 36.294 1.00 19.41 70 GLU B O 1
ATOM 1705 N N . ILE B 1 61 ? 9.180 6.138 35.857 1.00 15.50 71 ILE B N 1
ATOM 1706 C CA . ILE B 1 61 ? 8.770 5.621 34.571 1.00 16.04 71 ILE B CA 1
ATOM 1707 C C . ILE B 1 61 ? 7.553 4.681 34.802 1.00 18.06 71 ILE B C 1
ATOM 1708 O O . ILE B 1 61 ? 6.561 4.743 34.080 1.00 21.24 71 ILE B O 1
ATOM 1713 N N . MET B 1 62 ? 7.659 3.811 35.798 1.00 19.67 72 MET B N 1
ATOM 1714 C CA . MET B 1 62 ? 6.576 2.879 36.106 1.00 21.29 72 MET B CA 1
ATOM 1715 C C . MET B 1 62 ? 5.300 3.650 36.453 1.00 18.54 72 MET B C 1
ATOM 1716 O O . MET B 1 62 ? 4.212 3.323 35.987 1.00 20.68 72 MET B O 1
ATOM 1721 N N . ALA B 1 63 ? 5.419 4.687 37.279 1.00 20.61 73 ALA B N 1
ATOM 1722 C CA . ALA B 1 63 ? 4.237 5.497 37.657 1.00 16.67 73 ALA B CA 1
ATOM 1723 C C . ALA B 1 63 ? 3.624 6.223 36.463 1.00 17.08 73 ALA B C 1
ATOM 1724 O O . ALA B 1 63 ? 2.388 6.291 36.307 1.00 19.84 73 ALA B O 1
ATOM 1726 N N . LEU B 1 64 ? 4.482 6.788 35.605 1.00 15.67 74 LEU B N 1
ATOM 1727 C CA . LEU B 1 64 ? 3.984 7.522 34.433 1.00 18.86 74 LEU B CA 1
ATOM 1728 C C . LEU B 1 64 ? 3.303 6.589 33.439 1.00 19.50 74 LEU B C 1
ATOM 1729 O O . LEU B 1 64 ? 2.287 6.930 32.828 1.00 17.65 74 LEU B O 1
ATOM 1734 N N . ARG B 1 65 ? 3.900 5.423 33.224 1.00 18.77 75 ARG B N 1
ATOM 1735 C CA . ARG B 1 65 ? 3.277 4.474 32.298 1.00 21.72 75 ARG B CA 1
ATOM 1736 C C . ARG B 1 65 ? 1.886 4.071 32.763 1.00 20.43 75 ARG B C 1
ATOM 1737 O O . ARG B 1 65 ? 0.967 4.012 31.952 1.00 24.93 75 ARG B O 1
ATOM 1745 N N . GLN B 1 66 ? 1.741 3.773 34.045 1.00 20.92 76 GLN B N 1
ATOM 1746 C CA . GLN B 1 66 ? 0.429 3.451 34.632 1.00 23.59 76 GLN B CA 1
ATOM 1747 C C . GLN B 1 66 ? -0.542 4.618 34.478 1.00 23.99 76 GLN B C 1
ATOM 1748 O O . GLN B 1 66 ? -1.719 4.435 34.116 1.00 26.90 76 GLN B O 1
ATOM 1754 N N . GLY B 1 67 ? -0.052 5.830 34.738 1.00 22.35 77 GLY B N 1
ATOM 1755 C CA . GLY B 1 67 ? -0.925 6.984 34.612 1.00 20.84 77 GLY B CA 1
ATOM 1756 C C . GLY B 1 67 ? -1.463 7.128 33.203 1.00 23.39 77 GLY B C 1
ATOM 1757 O O . GLY B 1 67 ? -2.635 7.507 32.966 1.00 22.57 77 GLY B O 1
ATOM 1758 N N . GLY B 1 68 ? -0.590 6.871 32.237 1.00 23.47 78 GLY B N 1
ATOM 1759 C CA . GLY B 1 68 ? -1.003 6.972 30.848 1.00 22.27 78 GLY B CA 1
ATOM 1760 C C . GLY B 1 68 ? -2.135 5.995 30.564 1.00 25.82 78 GLY B C 1
ATOM 1761 O O . GLY B 1 68 ? -3.084 6.325 29.877 1.00 28.09 78 GLY B O 1
ATOM 1762 N N . LEU B 1 69 ? -2.028 4.787 31.089 1.00 29.16 79 LEU B N 1
ATOM 1763 C CA . LEU B 1 69 ? -3.055 3.760 30.895 1.00 35.13 79 LEU B CA 1
ATOM 1764 C C . LEU B 1 69 ? -4.413 4.220 31.443 1.00 34.79 79 LEU B C 1
ATOM 1765 O O . LEU B 1 69 ? -5.463 4.069 30.785 1.00 33.48 79 LEU B O 1
ATOM 1770 N N . VAL B 1 70 ? -4.363 4.754 32.658 1.00 30.88 80 VAL B N 1
ATOM 1771 C CA . VAL B 1 70 ? -5.544 5.209 33.372 1.00 31.35 80 VAL B CA 1
ATOM 1772 C C . VAL B 1 70 ? -6.155 6.396 32.679 1.00 31.82 80 VAL B C 1
ATOM 1773 O O . VAL B 1 70 ? -7.355 6.442 32.469 1.00 31.38 80 VAL B O 1
ATOM 1777 N N . MET B 1 71 ? -5.331 7.339 32.261 1.00 29.19 81 MET B N 1
ATOM 1778 C CA . MET B 1 71 ? -5.872 8.524 31.617 1.00 26.75 81 MET B CA 1
ATOM 1779 C C . MET B 1 71 ? -6.152 8.349 30.135 1.00 26.71 81 MET B C 1
ATOM 1780 O O . MET B 1 71 ? -6.727 9.214 29.521 1.00 25.36 81 MET B O 1
ATOM 1785 N N . GLN B 1 72 ? -5.765 7.227 29.557 1.00 26.23 82 GLN B N 1
ATOM 1786 C CA . GLN B 1 72 ? -5.966 7.023 28.126 1.00 27.82 82 GLN B CA 1
ATOM 1787 C C . GLN B 1 72 ? -5.346 8.164 27.337 1.00 26.50 82 GLN B C 1
ATOM 1788 O O . GLN B 1 72 ? -5.871 8.595 26.315 1.00 26.50 82 GLN B O 1
ATOM 1794 N N . ASN B 1 73 ? -4.189 8.636 27.778 1.00 26.69 83 ASN B N 1
ATOM 1795 C CA . ASN B 1 73 ? -3.527 9.723 27.072 1.00 23.99 83 ASN B CA 1
ATOM 1796 C C . ASN B 1 73 ? -2.050 9.699 27.513 1.00 26.28 83 ASN B C 1
ATOM 1797 O O . ASN B 1 73 ? -1.750 9.471 28.694 1.00 23.60 83 ASN B O 1
ATOM 1802 N N . TYR B 1 74 ? -1.119 9.891 26.587 1.00 23.87 84 TYR B N 1
ATOM 1803 C CA . TYR B 1 74 ? 0.269 9.915 27.006 1.00 23.53 84 TYR B CA 1
ATOM 1804 C C . TYR B 1 74 ? 0.551 11.263 27.724 1.00 25.54 84 TYR B C 1
ATOM 1805 O O . TYR B 1 74 ? 1.514 11.378 28.472 1.00 25.20 84 TYR B O 1
ATOM 1814 N N . ARG B 1 75 ? -0.301 12.280 27.522 1.00 23.57 85 ARG B N 1
ATOM 1815 C CA . ARG B 1 75 ? -0.101 13.561 28.212 1.00 25.71 85 ARG B CA 1
ATOM 1816 C C . ARG B 1 75 ? -0.855 13.544 29.525 1.00 27.38 85 ARG B C 1
ATOM 1817 O O . ARG B 1 75 ? -2.063 13.327 29.552 1.00 28.14 85 ARG B O 1
ATOM 1825 N N . LEU B 1 76 ? -0.146 13.774 30.615 1.00 24.49 86 LEU B N 1
ATOM 1826 C CA . LEU B 1 76 ? -0.752 13.677 31.935 1.00 22.93 86 LEU B CA 1
ATOM 1827 C C . LEU B 1 76 ? -0.850 15.076 32.519 1.00 27.16 86 LEU B C 1
ATOM 1828 O O . LEU B 1 76 ? -0.237 15.393 33.553 1.00 25.36 86 LEU B O 1
ATOM 1833 N N . ILE B 1 77 ? -1.652 15.907 31.851 1.00 25.44 87 ILE B N 1
ATOM 1834 C CA . ILE B 1 77 ? -1.778 17.299 32.225 1.00 27.78 87 ILE B CA 1
ATOM 1835 C C . ILE B 1 77 ? -2.202 17.526 33.680 1.00 28.26 87 ILE B C 1
ATOM 1836 O O . ILE B 1 77 ? -3.137 16.897 34.148 1.00 29.79 87 ILE B O 1
ATOM 1841 N N . ASP B 1 78 ? -1.511 18.447 34.354 1.00 28.59 88 ASP B N 1
ATOM 1842 C CA . ASP B 1 78 ? -1.771 18.831 35.747 1.00 30.27 88 ASP B CA 1
ATOM 1843 C C . ASP B 1 78 ? -1.513 17.773 36.797 1.00 30.08 88 ASP B C 1
ATOM 1844 O O . ASP B 1 78 ? -1.807 18.009 37.953 1.00 33.22 88 ASP B O 1
ATOM 1849 N N . ALA B 1 79 ? -1.010 16.601 36.415 1.00 25.19 89 ALA B N 1
ATOM 1850 C CA . ALA B 1 79 ? -0.748 15.588 37.418 1.00 22.72 89 ALA B CA 1
ATOM 1851 C C . ALA B 1 79 ? 0.495 16.001 38.183 1.00 20.92 89 ALA B C 1
ATOM 1852 O O . ALA B 1 79 ? 1.315 16.758 37.664 1.00 20.24 89 ALA B O 1
ATOM 1854 N N . THR B 1 80 ? 0.627 15.499 39.407 1.00 19.02 90 THR B N 1
ATOM 1855 C CA . THR B 1 80 ? 1.762 15.761 40.239 1.00 21.06 90 THR B CA 1
ATOM 1856 C C . THR B 1 80 ? 2.465 14.430 40.516 1.00 22.46 90 THR B C 1
ATOM 1857 O O . THR B 1 80 ? 1.825 13.484 40.952 1.00 22.56 90 THR B O 1
ATOM 1861 N N . LEU B 1 81 ? 3.773 14.353 40.282 1.00 21.39 91 LEU B N 1
ATOM 1862 C CA . LEU B 1 81 ? 4.488 13.106 40.548 1.00 19.20 91 LEU B CA 1
ATOM 1863 C C . LEU B 1 81 ? 5.346 13.245 41.792 1.00 20.85 91 LEU B C 1
ATOM 1864 O O . LEU B 1 81 ? 6.209 14.118 41.835 1.00 18.78 91 LEU B O 1
ATOM 1869 N N . TYR B 1 82 ? 5.099 12.409 42.812 1.00 17.56 92 TYR B N 1
ATOM 1870 C CA . TYR B 1 82 ? 5.914 12.383 44.013 1.00 17.83 92 TYR B CA 1
ATOM 1871 C C . TYR B 1 82 ? 6.973 11.289 43.887 1.00 21.15 92 TYR B C 1
ATOM 1872 O O . TYR B 1 82 ? 6.634 10.138 43.553 1.00 19.74 92 TYR B O 1
ATOM 1881 N N . VAL B 1 83 ? 8.243 11.591 44.174 1.00 18.60 93 VAL B N 1
ATOM 1882 C CA . VAL B 1 83 ? 9.257 10.542 44.108 1.00 18.07 93 VAL B CA 1
ATOM 1883 C C . VAL B 1 83 ? 10.234 10.782 45.265 1.00 20.98 93 VAL B C 1
ATOM 1884 O O . VAL B 1 83 ? 10.553 11.921 45.611 1.00 20.28 93 VAL B O 1
ATOM 1888 N N . THR B 1 84 ? 10.692 9.701 45.886 1.00 17.70 94 THR B N 1
ATOM 1889 C CA . THR B 1 84 ? 11.508 9.813 47.066 1.00 20.43 94 THR B CA 1
ATOM 1890 C C . THR B 1 84 ? 12.943 10.274 46.858 1.00 24.41 94 THR B C 1
ATOM 1891 O O . THR B 1 84 ? 13.630 10.637 47.818 1.00 24.98 94 THR B O 1
ATOM 1895 N N . LEU B 1 85 ? 13.388 10.300 45.609 1.00 23.91 95 LEU B N 1
ATOM 1896 C CA . LEU B 1 85 ? 14.736 10.726 45.327 1.00 23.16 95 LEU B CA 1
ATOM 1897 C C . LEU B 1 85 ? 14.691 11.605 44.077 1.00 22.54 95 LEU B C 1
ATOM 1898 O O . LEU B 1 85 ? 13.929 11.344 43.152 1.00 19.29 95 LEU B O 1
ATOM 1903 N N . GLU B 1 86 ? 15.488 12.662 44.059 1.00 21.14 96 GLU B N 1
ATOM 1904 C CA . GLU B 1 86 ? 15.577 13.550 42.890 1.00 21.84 96 GLU B CA 1
ATOM 1905 C C . GLU B 1 86 ? 15.689 12.683 41.630 1.00 21.87 96 GLU B C 1
ATOM 1906 O O . GLU B 1 86 ? 16.557 11.815 41.559 1.00 21.19 96 GLU B O 1
ATOM 1912 N N . PRO B 1 87 ? 14.868 12.942 40.608 1.00 21.24 97 PRO B N 1
ATOM 1913 C CA . PRO B 1 87 ? 14.939 12.122 39.396 1.00 22.06 97 PRO B CA 1
ATOM 1914 C C . PRO B 1 87 ? 16.213 12.241 38.554 1.00 23.08 97 PRO B C 1
ATOM 1915 O O . PRO B 1 87 ? 16.851 13.301 38.505 1.00 20.55 97 PRO B O 1
ATOM 1919 N N . CYS B 1 88 ? 16.554 11.140 37.888 1.00 19.69 98 CYS B N 1
ATOM 1920 C CA . CYS B 1 88 ? 17.723 11.101 37.023 1.00 21.51 98 CYS B CA 1
ATOM 1921 C C . CYS B 1 88 ? 17.352 11.759 35.688 1.00 21.02 98 CYS B C 1
ATOM 1922 O O . CYS B 1 88 ? 16.188 12.132 35.443 1.00 18.75 98 CYS B O 1
ATOM 1925 N N . VAL B 1 89 ? 18.340 11.881 34.811 1.00 19.18 99 VAL B N 1
ATOM 1926 C CA . VAL B 1 89 ? 18.123 12.486 33.487 1.00 19.86 99 VAL B CA 1
ATOM 1927 C C . VAL B 1 89 ? 17.036 11.782 32.677 1.00 20.12 99 VAL B C 1
ATOM 1928 O O . VAL B 1 89 ? 16.220 12.412 32.021 1.00 20.00 99 VAL B O 1
ATOM 1932 N N . MET B 1 90 ? 17.039 10.455 32.695 1.00 18.67 100 MET B N 1
ATOM 1933 C CA . MET B 1 90 ? 16.019 9.725 31.957 1.00 18.41 100 MET B CA 1
ATOM 1934 C C . MET B 1 90 ? 14.609 10.036 32.453 1.00 18.72 100 MET B C 1
ATOM 1935 O O . MET B 1 90 ? 13.705 10.303 31.659 1.00 20.10 100 MET B O 1
ATOM 1940 N N . CYS B 1 91 ? 14.406 9.976 33.770 1.00 18.50 101 CYS B N 1
ATOM 1941 C CA . CYS B 1 91 ? 13.075 10.226 34.336 1.00 19.01 101 CYS B CA 1
ATOM 1942 C C . CYS B 1 91 ? 12.676 11.676 34.176 1.00 18.25 101 CYS B C 1
ATOM 1943 O O . CYS B 1 91 ? 11.517 11.965 33.934 1.00 18.38 101 CYS B O 1
ATOM 1946 N N . ALA B 1 92 ? 13.613 12.601 34.328 1.00 19.66 102 ALA B N 1
ATOM 1947 C CA . ALA B 1 92 ? 13.302 14.033 34.113 1.00 18.71 102 ALA B CA 1
ATOM 1948 C C . ALA B 1 92 ? 12.819 14.188 32.687 1.00 18.72 102 ALA B C 1
ATOM 1949 O O . ALA B 1 92 ? 11.830 14.872 32.409 1.00 20.84 102 ALA B O 1
ATOM 1951 N N . GLY B 1 93 ? 13.542 13.573 31.750 1.00 18.47 103 GLY B N 1
ATOM 1952 C CA . GLY B 1 93 ? 13.120 13.674 30.364 1.00 15.85 103 GLY B CA 1
ATOM 1953 C C . GLY B 1 93 ? 11.694 13.140 30.173 1.00 19.55 103 GLY B C 1
ATOM 1954 O O . GLY B 1 93 ? 10.863 13.702 29.437 1.00 17.54 103 GLY B O 1
ATOM 1955 N N . ALA B 1 94 ? 11.388 12.039 30.835 1.00 18.94 104 ALA B N 1
ATOM 1956 C CA . ALA B 1 94 ? 10.076 11.444 30.707 1.00 18.54 104 ALA B CA 1
ATOM 1957 C C . ALA B 1 94 ? 9.006 12.389 31.259 1.00 18.23 104 ALA B C 1
ATOM 1958 O O . ALA B 1 94 ? 7.920 12.494 30.689 1.00 19.24 104 ALA B O 1
ATOM 1960 N N . MET B 1 95 ? 9.298 13.080 32.352 1.00 17.01 105 MET B N 1
ATOM 1961 C CA . MET B 1 95 ? 8.309 13.988 32.918 1.00 20.59 105 MET B CA 1
ATOM 1962 C C . MET B 1 95 ? 7.980 15.121 31.935 1.00 22.01 105 MET B C 1
ATOM 1963 O O . MET B 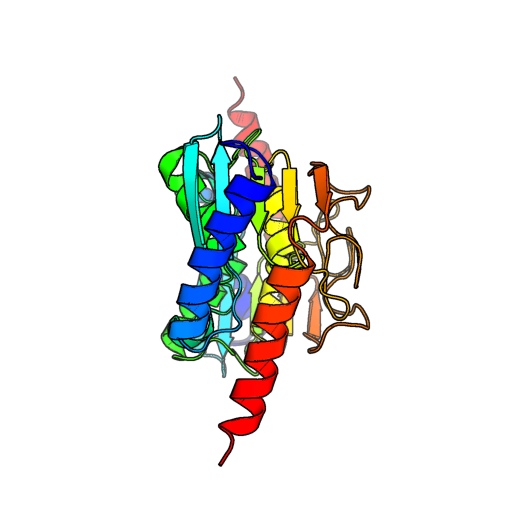1 95 ? 6.841 15.571 31.836 1.00 20.53 105 MET B O 1
ATOM 1968 N N . ILE B 1 96 ? 8.985 15.591 31.223 1.00 18.70 106 ILE B N 1
ATOM 1969 C CA . ILE B 1 96 ? 8.749 16.649 30.236 1.00 20.99 106 ILE B CA 1
ATOM 1970 C C . ILE B 1 96 ? 7.815 16.144 29.098 1.00 21.92 106 ILE B C 1
ATOM 1971 O O . ILE B 1 96 ? 6.822 16.800 28.753 1.00 21.40 106 ILE B O 1
ATOM 1976 N N . HIS B 1 97 ? 8.095 14.963 28.553 1.00 20.73 107 HIS B N 1
ATOM 1977 C CA . HIS B 1 97 ? 7.240 14.395 27.496 1.00 20.77 107 HIS B CA 1
ATOM 1978 C C . HIS B 1 97 ? 5.813 14.144 27.988 1.00 22.21 107 HIS B C 1
ATOM 1979 O O . HIS B 1 97 ? 4.850 14.259 27.231 1.00 25.24 107 HIS B O 1
ATOM 1986 N N . SER B 1 98 ? 5.671 13.808 29.262 1.00 18.85 108 SER B N 1
ATOM 1987 C CA . SER B 1 98 ? 4.344 13.524 29.798 1.00 21.22 108 SER B CA 1
ATOM 1988 C C . SER B 1 98 ? 3.567 14.807 30.138 1.00 21.12 108 SER B C 1
ATOM 1989 O O . SER B 1 98 ? 2.358 14.774 30.373 1.00 23.14 108 SER B O 1
ATOM 1992 N N . ARG B 1 99 ? 4.255 15.940 30.126 1.00 23.25 109 ARG B N 1
ATOM 1993 C CA . ARG B 1 99 ? 3.633 17.233 30.437 1.00 19.89 109 ARG B CA 1
ATOM 1994 C C . ARG B 1 99 ? 2.983 17.275 31.809 1.00 22.76 109 ARG B C 1
ATOM 1995 O O . ARG B 1 99 ? 1.970 17.963 31.979 1.00 23.56 109 ARG B O 1
ATOM 2003 N N . ILE B 1 100 ? 3.533 16.576 32.797 1.00 22.23 110 ILE B N 1
ATOM 2004 C CA . ILE B 1 100 ? 2.914 16.659 34.111 1.00 22.10 110 ILE B CA 1
ATOM 2005 C C . ILE B 1 100 ? 3.070 18.098 34.655 1.00 23.84 110 ILE B C 1
ATOM 2006 O O . ILE B 1 100 ? 3.903 18.866 34.168 1.00 22.16 110 ILE B O 1
ATOM 2011 N N . GLY B 1 101 ? 2.263 18.473 35.648 1.00 20.64 111 GLY B N 1
ATOM 2012 C CA . GLY B 1 101 ? 2.368 19.809 36.176 1.00 19.56 111 GLY B CA 1
ATOM 2013 C C . GLY B 1 101 ? 3.533 20.023 37.136 1.00 22.81 111 GLY B C 1
ATOM 2014 O O . GLY B 1 101 ? 4.199 21.061 37.101 1.00 22.97 111 GLY B O 1
ATOM 2015 N N . ARG B 1 102 ? 3.836 18.997 37.936 1.00 19.41 112 ARG B N 1
ATOM 2016 C CA . ARG B 1 102 ? 4.821 19.145 38.957 1.00 18.48 112 ARG B CA 1
A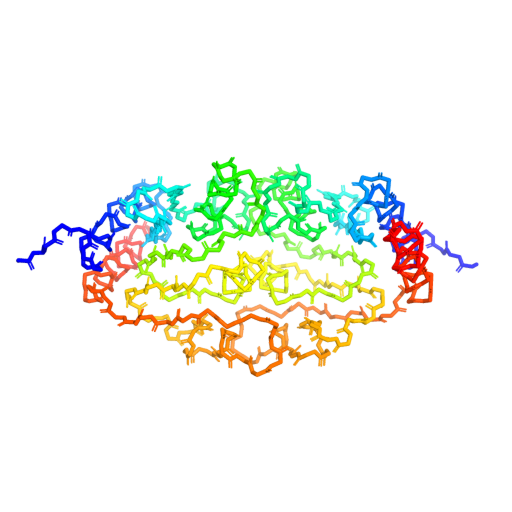TOM 2017 C C . ARG B 1 102 ? 5.459 17.851 39.414 1.00 18.22 112 ARG B C 1
ATOM 2018 O O . ARG B 1 102 ? 4.807 16.809 39.424 1.00 19.00 112 ARG B O 1
ATOM 2026 N N . VAL B 1 103 ? 6.735 17.918 39.788 1.00 17.39 113 VAL B N 1
ATOM 2027 C CA . VAL B 1 103 ? 7.382 16.758 40.395 1.00 20.47 113 VAL B CA 1
ATOM 2028 C C . VAL B 1 103 ? 7.722 17.231 41.813 1.00 21.78 113 VAL B C 1
ATOM 2029 O O . VAL B 1 103 ? 8.171 18.377 42.028 1.00 19.69 113 VAL B O 1
ATOM 2033 N N . VAL B 1 104 ? 7.424 16.387 42.792 1.00 18.67 114 VAL B N 1
ATOM 2034 C CA . VAL B 1 104 ? 7.747 16.690 44.177 1.00 17.92 114 VAL B CA 1
ATOM 2035 C C . VAL B 1 104 ? 8.756 15.610 44.577 1.00 21.20 114 VAL B C 1
ATOM 2036 O O . VAL B 1 104 ? 8.445 14.407 44.471 1.00 19.53 114 VAL B O 1
ATOM 2040 N N . PHE B 1 105 ? 9.973 15.977 44.985 1.00 17.11 115 PHE B N 1
ATOM 2041 C CA . PHE B 1 105 ? 10.873 14.924 45.390 1.00 22.31 115 PHE B CA 1
ATOM 2042 C C . PHE B 1 105 ? 11.383 15.107 46.804 1.00 25.36 115 PHE B C 1
ATOM 2043 O O . PHE B 1 105 ? 11.265 16.205 47.389 1.00 24.56 115 PHE B O 1
ATOM 2051 N N . GLY B 1 106 ? 11.954 14.013 47.321 1.00 20.97 116 GLY B N 1
ATOM 2052 C CA . GLY B 1 106 ? 12.481 13.957 48.669 1.00 23.15 116 GLY B CA 1
ATOM 2053 C C . GLY B 1 106 ? 13.952 14.316 48.778 1.00 27.06 116 GLY B C 1
ATOM 2054 O O . GLY B 1 106 ? 14.303 15.491 48.811 1.00 27.70 116 GLY B O 1
ATOM 2055 N N . ALA B 1 107 ? 14.812 13.306 48.840 1.00 27.87 117 ALA B N 1
ATOM 2056 C CA . ALA B 1 107 ? 16.245 13.529 48.956 1.00 28.85 117 ALA B CA 1
ATOM 2057 C C . ALA B 1 107 ? 16.849 13.973 47.612 1.00 28.34 117 ALA B C 1
ATOM 2058 O O . ALA B 1 107 ? 16.369 13.599 46.552 1.00 24.78 117 ALA B O 1
ATOM 2060 N N . ARG B 1 108 ? 17.900 14.776 47.663 1.00 29.30 118 ARG B N 1
ATOM 2061 C CA . ARG B 1 108 ? 18.569 15.214 46.443 1.00 32.39 118 ARG B CA 1
ATOM 2062 C C . ARG B 1 108 ? 19.532 14.117 46.063 1.00 30.88 118 ARG B C 1
ATOM 2063 O O . ARG B 1 108 ? 20.004 13.398 46.936 1.00 30.86 118 ARG B O 1
ATOM 2071 N N . ASP B 1 109 ? 19.814 13.973 44.771 1.00 30.02 119 ASP B N 1
ATOM 2072 C CA . ASP B 1 109 ? 20.779 12.971 44.296 1.00 32.94 119 ASP B CA 1
ATOM 2073 C C . ASP B 1 109 ? 21.979 13.819 43.849 1.00 34.56 119 ASP B C 1
ATOM 2074 O O . ASP B 1 109 ? 22.055 14.248 42.698 1.00 30.72 119 ASP B O 1
ATOM 2079 N N . ALA B 1 110 ? 22.904 14.080 44.759 1.00 36.50 120 ALA B N 1
ATOM 2080 C CA . ALA B 1 110 ? 24.033 14.951 44.435 1.00 40.72 120 ALA B CA 1
ATOM 2081 C C . ALA B 1 110 ? 24.859 14.502 43.257 1.00 41.70 120 ALA B C 1
ATOM 2082 O O . ALA B 1 110 ? 25.291 15.317 42.466 1.00 44.49 120 ALA B O 1
ATOM 2084 N N . LYS B 1 111 ? 25.068 13.206 43.132 1.00 45.63 121 LYS B N 1
ATOM 2085 C CA . LYS B 1 111 ? 25.872 12.665 42.039 1.00 49.43 121 LYS B CA 1
ATOM 2086 C C . LYS B 1 111 ? 25.271 12.768 40.640 1.00 49.41 121 LYS B C 1
ATOM 2087 O O . LYS B 1 111 ? 25.972 13.091 39.680 1.00 50.63 121 LYS B O 1
ATOM 2093 N N . THR B 1 112 ? 23.980 12.474 40.522 1.00 46.16 122 THR B N 1
ATOM 2094 C CA . THR B 1 112 ? 23.356 12.476 39.223 1.00 43.03 122 THR B CA 1
ATOM 2095 C C . THR B 1 112 ? 21.921 12.990 39.101 1.00 40.21 122 THR B C 1
ATOM 2096 O O . THR B 1 112 ? 21.201 12.581 38.198 1.00 40.76 122 THR B O 1
ATOM 2100 N N . GLY B 1 113 ? 21.516 13.892 39.990 1.00 34.91 123 GLY B N 1
ATOM 2101 C CA . GLY B 1 113 ? 20.175 14.443 39.953 1.00 31.77 123 GLY B CA 1
ATOM 2102 C C . GLY B 1 113 ? 20.016 15.359 38.769 1.00 31.84 123 GLY B C 1
ATOM 2103 O O . GLY B 1 113 ? 20.905 16.155 38.459 1.00 30.22 123 GLY B O 1
ATOM 2104 N N . ALA B 1 114 ? 18.891 15.247 38.080 1.00 29.75 124 ALA B N 1
ATOM 2105 C CA . ALA B 1 114 ? 18.656 16.080 36.908 1.00 30.68 124 ALA B CA 1
ATOM 2106 C C . ALA B 1 114 ? 17.712 17.231 37.215 1.00 31.82 124 ALA B C 1
ATOM 2107 O O . ALA B 1 114 ? 17.242 17.917 36.309 1.00 35.44 124 ALA B O 1
ATOM 2109 N N . ALA B 1 115 ? 17.415 17.441 38.486 1.00 32.00 125 ALA B N 1
ATOM 2110 C CA . ALA B 1 115 ? 16.544 18.546 38.831 1.00 36.27 125 ALA B CA 1
ATOM 2111 C C . ALA B 1 115 ? 17.396 19.553 39.574 1.00 41.12 125 ALA B C 1
ATOM 2112 O O . ALA B 1 115 ? 16.964 20.097 40.581 1.00 42.38 125 ALA B O 1
ATOM 2114 N N . GLY B 1 116 ? 18.623 19.765 39.095 1.00 43.77 126 GLY B N 1
ATOM 2115 C CA . GLY B 1 116 ? 19.496 20.720 39.747 1.00 47.60 126 GLY B CA 1
ATOM 2116 C C . GLY B 1 116 ? 20.810 20.213 40.312 1.00 48.31 126 GLY B C 1
ATOM 2117 O O . GLY B 1 116 ? 21.767 20.986 40.412 1.00 51.15 126 GLY B O 1
ATOM 2118 N N . SER B 1 117 ? 20.908 18.935 40.667 1.00 45.59 127 SER B N 1
ATOM 2119 C CA . SER B 1 117 ? 22.168 18.479 41.233 1.00 42.69 127 SER B CA 1
ATOM 2120 C C . SER B 1 117 ? 23.318 18.356 40.237 1.00 45.52 127 SER B C 1
ATOM 2121 O O . SER B 1 117 ? 24.305 19.102 40.312 1.00 44.70 127 SER B O 1
ATOM 2124 N N . LEU B 1 118 ? 23.197 17.411 39.319 1.00 45.74 128 LEU B N 1
ATOM 2125 C CA . LEU B 1 118 ? 24.200 17.171 38.296 1.00 46.69 128 LEU B CA 1
ATOM 2126 C C . LEU B 1 118 ? 23.979 18.109 37.116 1.00 47.87 128 LEU B C 1
ATOM 2127 O O . LEU B 1 118 ? 24.920 18.544 36.475 1.00 48.52 128 LEU B O 1
ATOM 2132 N N . MET B 1 119 ? 22.716 18.408 36.833 1.00 48.34 129 MET B N 1
ATOM 2133 C CA . MET B 1 119 ? 22.362 19.290 35.733 1.00 48.34 129 MET B CA 1
ATOM 2134 C C . MET B 1 119 ? 20.899 19.548 35.914 1.00 48.30 129 MET B C 1
ATOM 2135 O O . MET B 1 119 ? 20.270 18.936 36.773 1.00 47.21 129 MET B O 1
ATOM 2140 N N . ASP B 1 120 ? 20.347 20.494 35.169 1.00 47.60 130 ASP B N 1
ATOM 2141 C CA . ASP B 1 120 ? 18.926 20.696 35.300 1.00 46.54 130 ASP B CA 1
ATOM 2142 C C . ASP B 1 120 ? 18.290 20.566 33.958 1.00 43.90 130 ASP B C 1
ATOM 2143 O O . ASP B 1 120 ? 18.457 21.417 33.082 1.00 44.02 130 ASP B O 1
ATOM 2148 N N . VAL B 1 1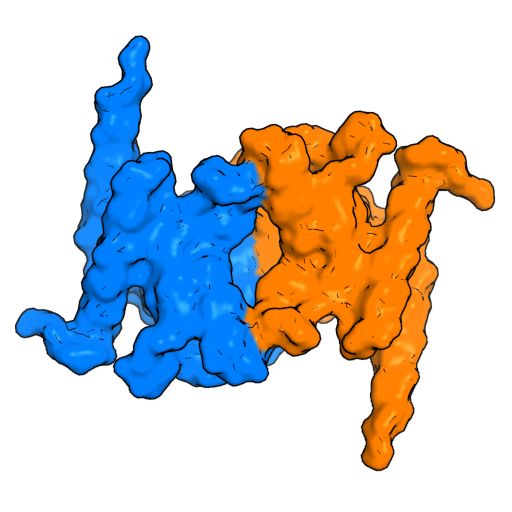21 ? 17.566 19.469 33.815 1.00 36.73 131 VAL B N 1
ATOM 2149 C CA . VAL B 1 121 ? 16.867 19.166 32.610 1.00 31.34 131 VAL B CA 1
ATOM 2150 C C . VAL B 1 121 ? 15.515 19.818 32.670 1.00 29.74 131 VAL B C 1
ATOM 2151 O O . VAL B 1 121 ? 15.077 20.401 31.701 1.00 29.02 131 VAL B O 1
ATOM 2155 N N . LEU B 1 122 ? 14.860 19.756 33.824 1.00 26.49 132 LEU B N 1
ATOM 2156 C CA . LEU B 1 122 ? 13.509 20.288 33.926 1.00 25.88 132 LEU B CA 1
ATOM 2157 C C . LEU B 1 122 ? 13.270 21.750 33.644 1.00 30.31 132 LEU B C 1
ATOM 2158 O O . LEU B 1 122 ? 12.214 22.121 33.129 1.00 31.60 132 LEU B O 1
ATOM 2163 N N . HIS B 1 123 ? 14.206 22.602 34.015 1.00 30.04 133 HIS B N 1
ATOM 2164 C CA . HIS B 1 123 ? 13.988 23.989 33.732 1.00 33.75 133 HIS B CA 1
ATOM 2165 C C . HIS B 1 123 ? 14.935 24.465 32.656 1.00 36.38 133 HIS B C 1
ATOM 2166 O O . HIS B 1 123 ? 15.194 25.646 32.566 1.00 39.54 133 HIS B O 1
ATOM 2173 N N . HIS B 1 124 ? 15.458 23.547 31.840 1.00 34.98 134 HIS B N 1
ATOM 2174 C CA . HIS B 1 124 ? 16.333 23.968 30.740 1.00 31.93 134 HIS B CA 1
ATOM 2175 C C . HIS B 1 124 ? 15.454 24.866 29.841 1.00 30.42 134 HIS B C 1
ATOM 2176 O O . HIS B 1 124 ? 14.328 24.511 29.491 1.00 28.96 134 HIS B O 1
ATOM 2183 N N . PRO B 1 125 ? 15.968 26.043 29.436 1.00 30.73 135 PRO B N 1
ATOM 2184 C CA . PRO B 1 125 ? 15.169 26.958 28.594 1.00 31.01 135 PRO B CA 1
ATOM 2185 C C . PRO B 1 125 ? 14.750 26.526 27.187 1.00 30.52 135 PRO B C 1
ATOM 2186 O O . PRO B 1 125 ? 13.889 27.154 26.578 1.00 31.24 135 PRO B O 1
ATOM 2190 N N . GLY B 1 126 ? 15.306 25.440 26.676 1.00 28.55 136 GLY B N 1
ATOM 2191 C CA . GLY B 1 126 ? 14.918 25.032 25.340 1.00 28.91 136 GLY B CA 1
ATOM 2192 C C . GLY B 1 126 ? 13.789 24.025 25.308 1.00 30.74 136 GLY B C 1
ATOM 2193 O O . GLY B 1 126 ? 13.355 23.630 24.228 1.00 31.02 136 GLY B O 1
ATOM 2194 N N . MET B 1 127 ? 13.295 23.624 26.478 1.00 30.00 137 MET B N 1
ATOM 2195 C CA . MET B 1 127 ? 12.218 22.629 26.556 1.00 29.79 137 MET B CA 1
ATOM 2196 C C . MET B 1 127 ? 10.884 23.192 26.145 1.00 30.59 137 MET B C 1
ATOM 2197 O O . MET B 1 127 ? 10.635 24.364 26.336 1.00 29.08 137 MET B O 1
ATOM 2202 N N . ASN B 1 128 ? 9.998 22.343 25.626 1.00 29.67 138 ASN B N 1
ATOM 2203 C CA . ASN B 1 128 ? 8.678 22.814 25.220 1.00 33.52 138 ASN B CA 1
ATOM 2204 C C . ASN B 1 128 ? 7.644 22.753 26.340 1.00 31.66 138 ASN B C 1
ATOM 2205 O O . ASN B 1 128 ? 6.479 23.129 26.126 1.00 34.12 138 ASN B O 1
ATOM 2210 N N . HIS B 1 129 ? 8.038 22.250 27.513 1.00 28.31 139 HIS B N 1
ATOM 2211 C CA . HIS B 1 129 ? 7.133 22.208 28.662 1.00 26.13 139 HIS B CA 1
ATOM 2212 C C . HIS B 1 129 ? 7.915 22.416 29.931 1.00 25.29 139 HIS B C 1
ATOM 2213 O O . HIS B 1 129 ? 9.014 21.898 30.088 1.00 25.47 139 HIS B O 1
ATOM 2220 N N . ARG B 1 130 ? 7.365 23.216 30.833 1.00 26.24 140 ARG B N 1
ATOM 2221 C CA . ARG B 1 130 ? 8.030 23.428 32.108 1.00 28.12 140 ARG B CA 1
ATOM 2222 C C . ARG B 1 130 ? 7.286 22.679 33.237 1.00 24.50 140 ARG B C 1
ATOM 2223 O O . ARG B 1 130 ? 6.103 22.928 33.522 1.00 23.07 140 ARG B O 1
ATOM 2231 N N . VAL B 1 131 ? 8.001 21.751 33.855 1.00 23.26 141 VAL B N 1
ATOM 2232 C CA . VAL B 1 131 ? 7.483 20.990 34.987 1.00 23.38 141 VAL B CA 1
ATOM 2233 C C . VAL B 1 131 ? 7.910 21.757 36.257 1.00 23.68 141 VAL B C 1
ATOM 2234 O O . VAL B 1 131 ? 9.103 22.029 36.457 1.00 23.69 141 VAL B O 1
ATOM 2238 N N . GLU B 1 132 ? 6.954 22.126 37.101 1.00 23.36 142 GLU B N 1
ATOM 2239 C CA . GLU B 1 132 ? 7.306 22.816 38.352 1.00 23.80 142 GLU B CA 1
ATOM 2240 C C . GLU B 1 132 ? 7.956 21.805 39.292 1.00 25.38 142 GLU B C 1
ATOM 2241 O O . GLU B 1 132 ? 7.690 20.591 39.221 1.00 22.88 142 GLU B O 1
ATOM 2247 N N . ILE B 1 133 ? 8.795 22.301 40.180 1.00 24.05 143 ILE B N 1
ATOM 2248 C CA . ILE B 1 133 ? 9.498 21.462 41.106 1.00 24.27 143 ILE B CA 1
ATOM 2249 C C . ILE B 1 133 ? 9.294 21.832 42.574 1.00 26.44 143 ILE B C 1
ATOM 2250 O O . ILE B 1 133 ? 9.381 23.003 42.926 1.00 25.33 143 ILE B O 1
ATOM 2255 N N . THR B 1 134 ? 9.011 20.840 43.428 1.00 23.09 144 THR B N 1
ATOM 2256 C CA . THR B 1 134 ? 8.921 21.090 44.869 1.00 21.03 144 THR B CA 1
ATOM 2257 C C . THR B 1 134 ? 10.014 20.180 45.389 1.00 22.82 144 THR B C 1
ATOM 2258 O O . THR B 1 134 ? 10.002 18.961 45.122 1.00 23.15 144 THR B O 1
ATOM 2262 N N . GLU B 1 135 ? 10.982 20.696 46.126 1.00 22.09 145 GLU B N 1
ATOM 2263 C CA . GLU B 1 135 ? 11.994 19.767 46.569 1.00 25.50 145 GLU B CA 1
ATOM 2264 C C . GLU B 1 135 ? 12.132 19.591 48.059 1.00 26.00 145 GLU B C 1
ATOM 2265 O O . GLU B 1 135 ? 11.731 20.444 48.818 1.00 25.36 145 GLU B O 1
ATOM 2271 N N . GLY B 1 136 ? 12.705 18.464 48.458 1.00 25.31 146 GLY B N 1
ATOM 2272 C CA . GLY B 1 136 ? 12.980 18.219 49.860 1.00 27.19 146 GLY B CA 1
ATOM 2273 C C . GLY B 1 136 ? 11.859 17.744 50.771 1.00 26.75 146 GLY B C 1
ATOM 2274 O O . GLY B 1 136 ? 12.045 17.703 51.971 1.00 28.59 146 GLY B O 1
ATOM 2275 N N . ILE B 1 137 ? 10.729 17.342 50.215 1.00 25.73 147 ILE B N 1
ATOM 2276 C CA . ILE B 1 137 ? 9.616 16.885 51.042 1.00 23.02 147 ILE B CA 1
ATOM 2277 C C . ILE B 1 137 ? 10.017 15.582 51.726 1.00 24.12 147 ILE B C 1
ATOM 2278 O O . ILE B 1 137 ? 10.417 14.623 51.030 1.00 21.51 147 ILE B O 1
ATOM 2283 N N . LEU B 1 138 ? 9.942 15.573 53.073 1.00 21.24 148 LEU B N 1
ATOM 2284 C CA . LEU B 1 138 ? 10.374 14.433 53.905 1.00 23.98 148 LEU B CA 1
ATOM 2285 C C . LEU B 1 138 ? 11.773 13.975 53.513 1.00 25.02 148 LEU B C 1
ATOM 2286 O O . LEU B 1 138 ? 12.083 12.772 53.560 1.00 25.03 148 LEU B O 1
ATOM 2291 N N . ALA B 1 139 ? 12.635 14.930 53.165 1.00 24.39 149 ALA B N 1
ATOM 2292 C CA . ALA B 1 139 ? 13.998 14.593 52.702 1.00 26.70 149 ALA B CA 1
ATOM 2293 C C . ALA B 1 139 ? 14.851 13.714 53.616 1.00 28.12 149 ALA B C 1
ATOM 2294 O O . ALA B 1 139 ? 15.529 12.797 53.153 1.00 27.89 149 ALA B O 1
ATOM 2296 N N . ASP B 1 140 ? 14.827 13.991 54.915 1.00 29.33 150 ASP B N 1
ATOM 2297 C CA . ASP B 1 140 ? 15.634 13.226 55.858 1.00 30.11 150 ASP B CA 1
ATOM 2298 C C . ASP B 1 140 ? 15.262 11.736 55.876 1.00 28.15 150 ASP B C 1
ATOM 2299 O O . ASP B 1 140 ? 16.133 10.872 55.944 1.00 27.42 150 ASP B O 1
ATOM 2304 N N . GLU B 1 141 ? 13.963 11.459 55.837 1.00 29.45 151 GLU B N 1
ATOM 2305 C CA . GLU B 1 141 ? 13.450 10.090 55.803 1.00 30.92 151 GLU B CA 1
ATOM 2306 C C . GLU B 1 141 ? 13.825 9.404 54.509 1.00 30.95 151 GLU B C 1
ATOM 2307 O O . GLU B 1 141 ? 14.225 8.233 54.499 1.00 31.23 151 GLU B O 1
ATOM 2313 N N . CYS B 1 142 ? 13.674 10.120 53.398 1.00 27.38 152 CYS B N 1
ATOM 2314 C CA . CYS B 1 142 ? 14.050 9.546 52.125 1.00 25.40 152 CYS B CA 1
ATOM 2315 C C . CYS B 1 142 ? 15.554 9.253 52.122 1.00 24.37 152 CYS B C 1
ATOM 2316 O O . CYS B 1 142 ? 15.990 8.172 51.713 1.00 24.77 152 CYS B O 1
ATOM 2319 N N . ALA B 1 143 ? 16.360 10.200 52.594 1.00 26.65 153 ALA B N 1
ATOM 2320 C CA . ALA B 1 143 ? 17.826 9.997 52.622 1.00 27.73 153 ALA B CA 1
ATOM 2321 C C . ALA B 1 143 ? 18.247 8.868 53.567 1.00 28.31 153 ALA B C 1
ATOM 2322 O O . ALA B 1 143 ? 19.159 8.103 53.261 1.00 31.17 153 ALA B O 1
ATOM 2324 N N . ALA B 1 144 ? 17.582 8.754 54.708 1.00 28.99 154 ALA B N 1
ATOM 2325 C CA . ALA B 1 144 ? 17.920 7.687 55.659 1.00 31.96 154 ALA B CA 1
ATOM 2326 C C . ALA B 1 144 ? 17.685 6.303 55.061 1.00 33.10 154 ALA B C 1
ATOM 2327 O O . ALA B 1 144 ? 18.498 5.381 55.252 1.00 33.46 154 ALA B O 1
ATOM 2329 N N . LEU B 1 145 ? 16.572 6.145 54.348 1.00 31.34 155 LEU B N 1
ATOM 2330 C CA . LEU B 1 145 ? 16.262 4.858 53.747 1.00 30.14 155 LEU B CA 1
ATOM 2331 C C . LEU B 1 145 ? 17.362 4.482 52.747 1.00 31.39 155 LEU B C 1
ATOM 2332 O O . LEU B 1 145 ? 17.894 3.368 52.773 1.00 32.72 155 LEU B O 1
ATOM 2337 N N . LEU B 1 146 ? 17.730 5.418 51.879 1.00 31.72 156 LEU B N 1
ATOM 2338 C CA . LEU B 1 146 ? 18.790 5.164 50.917 1.00 29.92 156 LEU B CA 1
ATOM 2339 C C . LEU B 1 146 ? 20.118 4.830 51.610 1.00 34.24 156 LEU B C 1
ATOM 2340 O O . LEU B 1 146 ? 20.818 3.880 51.242 1.00 31.68 156 LEU B O 1
ATOM 2345 N N . SER B 1 147 ? 20.449 5.617 52.628 1.00 35.44 157 SER B N 1
ATOM 2346 C CA . SER B 1 147 ? 21.673 5.418 53.381 1.00 36.83 157 SER B CA 1
ATOM 2347 C C . SER B 1 147 ? 21.674 4.055 54.075 1.00 37.09 157 SER B C 1
ATOM 2348 O O . SER B 1 147 ? 22.640 3.301 53.982 1.00 38.20 157 SER B O 1
ATOM 2351 N N . ASP B 1 148 ? 20.595 3.740 54.776 1.00 39.24 158 ASP B N 1
ATOM 2352 C CA . ASP B 1 148 ? 20.491 2.459 55.455 1.00 40.49 158 ASP B CA 1
ATOM 2353 C C . ASP B 1 148 ? 20.654 1.335 54.464 1.00 43.00 158 ASP B C 1
ATOM 2354 O O . ASP B 1 148 ? 21.148 0.278 54.813 1.00 44.86 158 ASP B O 1
ATOM 2359 N N . PHE B 1 149 ? 20.227 1.562 53.225 1.00 43.79 159 PHE B N 1
ATOM 2360 C CA . PHE B 1 149 ? 20.323 0.540 52.199 1.00 43.79 159 PHE B CA 1
ATOM 2361 C C . PHE B 1 149 ? 21.760 0.298 51.753 1.00 46.55 159 PHE B C 1
ATOM 2362 O O . PHE B 1 149 ? 22.227 -0.838 51.755 1.00 48.22 159 PHE B O 1
ATOM 2370 N N . PHE B 1 150 ? 22.458 1.356 51.356 1.00 49.71 160 PHE B N 1
ATOM 2371 C CA . PHE B 1 150 ? 23.833 1.224 50.902 1.00 53.60 160 PHE B CA 1
ATOM 2372 C C . PHE B 1 150 ? 24.767 0.768 52.017 1.00 59.71 160 PHE B C 1
ATOM 2373 O O . PHE B 1 150 ? 25.909 0.368 51.769 1.00 60.32 160 PHE B O 1
ATOM 2381 N N . ARG B 1 151 ? 24.270 0.830 53.247 1.00 64.13 161 ARG B N 1
ATOM 2382 C CA . ARG B 1 151 ? 25.030 0.408 54.414 1.00 69.40 161 ARG B CA 1
ATOM 2383 C C . ARG B 1 151 ? 24.792 -1.082 54.594 1.00 71.55 161 ARG B C 1
ATOM 2384 O O . ARG B 1 151 ? 25.730 -1.858 54.755 1.00 71.17 161 ARG B O 1
ATOM 2392 N N . MET B 1 152 ? 23.521 -1.466 54.559 1.00 74.58 162 MET B N 1
ATOM 2393 C CA . MET B 1 152 ? 23.127 -2.855 54.704 1.00 78.38 162 MET B CA 1
ATOM 2394 C C . MET B 1 152 ? 23.688 -3.665 53.541 1.00 80.53 162 MET B C 1
ATOM 2395 O O . MET B 1 152 ? 24.072 -4.824 53.701 1.00 80.69 162 MET B O 1
ATOM 2400 N N . ARG B 1 153 ? 23.733 -3.054 52.364 1.00 82.33 163 ARG B N 1
ATOM 2401 C CA . ARG B 1 153 ? 24.270 -3.745 51.209 1.00 84.62 163 ARG B CA 1
ATOM 2402 C C . ARG B 1 153 ? 25.768 -3.948 51.385 1.00 85.72 163 ARG B C 1
ATOM 2403 O O . ARG B 1 153 ? 26.254 -5.072 51.262 1.00 85.76 163 ARG B O 1
ATOM 2411 N N . ARG B 1 154 ? 26.502 -2.878 51.691 1.00 87.38 164 ARG B N 1
ATOM 2412 C CA . ARG B 1 154 ? 27.947 -3.009 51.872 1.00 88.80 164 ARG B CA 1
ATOM 2413 C C . ARG B 1 154 ? 28.313 -4.047 52.927 1.00 90.04 164 ARG B C 1
ATOM 2414 O O . ARG B 1 154 ? 29.460 -4.490 52.996 1.00 90.88 164 ARG B O 1
ATOM 2422 N N . GLN B 1 155 ? 27.342 -4.438 53.746 1.00 90.53 165 GLN B N 1
ATOM 2423 C CA . GLN B 1 155 ? 27.584 -5.457 54.757 1.00 90.88 165 GLN B CA 1
ATOM 2424 C C . GLN B 1 155 ? 27.495 -6.797 54.044 1.00 91.56 165 GLN B C 1
ATOM 2425 O O . GLN B 1 155 ? 28.463 -7.555 53.993 1.00 91.57 165 GLN B O 1
ATOM 2431 N N . GLU B 1 156 ? 26.316 -7.061 53.485 1.00 92.54 166 GLU B N 1
ATOM 2432 C CA . GLU B 1 156 ? 26.013 -8.294 52.764 1.00 93.43 166 GLU B CA 1
ATOM 2433 C C . GLU B 1 156 ? 27.136 -8.876 51.913 1.00 93.98 166 GLU B C 1
ATOM 2434 O O . GLU B 1 156 ? 27.134 -10.076 51.639 1.00 93.93 166 GLU B O 1
ATOM 2440 N N . ILE B 1 157 ? 28.085 -8.044 51.487 1.00 94.37 167 ILE B N 1
ATOM 2441 C CA . ILE B 1 157 ? 29.198 -8.538 50.678 1.00 94.19 167 ILE B CA 1
ATOM 2442 C C . ILE B 1 157 ? 30.139 -9.391 51.560 1.00 95.17 167 ILE B C 1
ATOM 2443 O O . ILE B 1 157 ? 31.058 -8.886 52.224 1.00 95.03 167 ILE B O 1
ATOM 2448 N N . LYS B 1 158 ? 29.878 -10.700 51.551 1.00 95.69 168 LYS B N 1
ATOM 2449 C CA . LYS B 1 158 ? 30.618 -11.699 52.330 1.00 95.14 168 LYS B CA 1
ATOM 2450 C C . LYS B 1 158 ? 32.134 -11.713 52.061 1.00 95.38 168 LYS B C 1
ATOM 2451 O O . LYS B 1 158 ? 32.596 -11.009 51.134 1.00 95.46 168 LYS B O 1
#

Sequence (312 aa):
SEVEFSHEYWMRHALTLAKRAWDEREVPVGAVLVHNNRVIGEGWNRPIGRHDPTAHAEIMALRQGGLVMQNYRLIDATLYVTLEPCVMCAGAMIHSRIGRVVFGARDAKTGAAGSLMDVLHHPGMNHRVEITEGILADECAALLSDFFRMRRQEIKSEVEFSHEYWMRHALTLAKRAWDEREVPVGAVLVHNNRVIGEGWNRPIGRHDPTAHAEIMALRQGGLVMQNYRLIDATLYVTLEPCVMCAGAMIHSRIGRVVFGARDAKTGAAGSLMDVLHHPGMNHRVEITEGILADECAALLSDFFRMRRQEIK

Nearest PDB structures (foldseek):
  1z3a-assembly1_B  TM=1.006E+00  e=7.050E-36  Escherichia coli
  8e2q-assembly2_C  TM=9.952E-01  e=1.334E-29  Escherichia coli
  3ocq-assembly1_A-2  TM=1.003E+00  e=3.147E-29  Salmonella enterica
  8e2p-assembly2_D  TM=9.929E-01  e=6.947E-29  Escherichia coli
  6vpc-assembly1_F  TM=9.862E-01  e=9.663E-29  Escherichia coli

InterPro domains:
  IPR002125 Cytidine and deoxycytidylate deaminase domain [PF00383] (8-105)
  IPR002125 Cytidine and deoxycytidylate deaminase domain [PS51747] (6-117)
  IPR016192 APOBEC/CMP deaminase, zinc-binding [PS00903] (57-94)
  IPR016193 Cytidine deaminase-like [SSF53927] (6-157)
  IPR028883 tRNA-specific adenosine deaminase [MF_00972] (12-153)

Organism: Escherichia coli (strain K12) (NCBI:txid83333)

Radius of gyration: 19.29 Å; Cα contacts (8 Å, |Δi|>4): 809; chains: 2; bounding box: 40×39×63 Å

GO terms:
  GO:0002100 tRNA wobble adenosine to inosine editing (P, IDA)
  GO:0052717 tRNA-specific adenosine-34 deaminase activity (F, IDA)
  GO:0008270 zinc ion binding (F, IDA)
  GO:0042803 protein homodimerization activity (F, IDA)
  GO:0006382 adenosine to inosine editing (P, IMP)

Secondary structure (DSSP, 8-state):
---TTSHHHHHHHHHHHHHHHHHTTS---EEEEEETTEEEEEEE--HHHHT-TT--HHHHHHHHHHHHHTSS--TT-EEEEEE---HHHHHHHHHHT-SEEEEEE--TTT-TBTTS-B-TT-TT-SSPPEEE--TTHHHHHHHHHHHHHHHHTT--/---TTSHHHHHHHHHHHHHHHHHTTS---EEEEEETTEEEEEEE--HHHHT-TT--HHHHHHHHHHHHHTSS--TT-EEEEEE---HHHHHHHHHHT-SEEEEEE--TTT-TBTTS-BSTT-TT-SS--EEEE-TTHHHHHHHHHHHHHHHHHH--

CATH classification: 3.40.140.10

Solvent-accessible surface area: 14094 Å² total; per-residue (Å²): 170,60,104,112,86,25,65,64,79,13,0,90,58,0,9,79,9,0,114,121,0,67,109,81,116,4,53,1,12,0,0,0,0,8,35,128,66,150,41,10,1,53,0,21,12,52,16,100,60,106,60,9,1,2,11,30,0,7,8,41,0,0,71,86,0,0,111,77,77,114,65,56,84,5,76,105,2,26,0,8,0,3,30,4,0,13,8,0,0,0,2,0,0,8,56,0,62,0,26,77,0,0,0,0,6,109,31,86,169,38,0,0,4,37,36,33,29,60,0,1,60,50,126,28,29,95,36,139,0,62,40,32,98,33,11,30,33,124,74,2,45,49,15,21,61,60,11,80,124,70,101,170,136,98,142,238,166,64,111,111,87,33,63,58,77,12,0,92,56,0,8,65,0,0,109,118,0,56,108,74,93,4,44,1,12,0,0,0,0,8,48,120,62,174,63,9,2,54,0,28,13,62,14,77,62,74,49,7,1,1,2,33,0,7,5,23,0,0,40,64,0,0,122,84,63,136,69,48,89,4,94,105,0,27,0,8,0,2,28,3,0,16,8,0,0,0,1,0,0,8,42,0,29,0,24,79,0,0,0,1,8,103,31,88,131,26,0,0,7,40,37,32,30,53,0,1,62,49,133,36,30,101,42,137,0,63,43,27,92,31,24,33,32,127,71,1,45,49,22,17,48,62,0,104,132,47,92,198,127,104,132,231